Protein 7BYW (pdb70)

Organism: Paracidovorax avenae (strain ATCC 19860 / DSM 7227 / CCUG 15838 / JCM 20985 / LMG 2117 / NCPPB 1011) (NCBI:txid643561)

Radius of gyration: 17.77 Å; Cα contacts (8 Å, |Δi|>4): 385; chains: 2; bounding box: 29×39×50 Å

Nearest PDB structures (foldseek):
  7byw-assembly1_B  TM=1.009E+00  e=1.828E-21  Paracidovorax avenae ATCC 19860
  1x8d-assembly2_D  TM=8.551E-01  e=1.545E-07  Escherichia coli
  6hhn-assembly1_A-2  TM=8.721E-01  e=1.004E-06  Formosa agariphila
  2qlw-assembly1_A  TM=8.361E-01  e=5.761E-06  unclassified
  2ap6-assembly1_A  TM=7.239E-01  e=4.568E-03  Agrobacterium fabrum str. C58

Sequence (216 aa):
QRMGMVIGIKPEHIDEYKRLHAAVWPAVLARLAEAHVRNYSIFLREPENLLFFGYWEYHGTDYAADMEAIAQDPETRRWWTFCGPCQEPLASRQPGEHWAHMEEVFHVDQRMGMVIGIKPEHIDEYKRLHAAVWPAVLARLAEAHVRNYSIFLREPENLLFFGYWEYHGTDYAADMEAIAQDPETRRWWTFCGPCQEPLASRQPGEHWAHMEEVFHVD

Structure (mmCIF, N/CA/C/O backbone):
data_7BYW
#
_entry.id   7BYW
#
_cell.length_a   68.398
_cell.length_b   68.398
_cell.length_c   69.102
_cell.angle_alpha   90.000
_cell.angle_beta   90.000
_cell.angle_gamma   120.000
#
_symmetry.space_group_name_H-M   'P 31'
#
loop_
_entity.id
_entity.type
_entity.pdbx_description
1 polymer 'L-fucose mutarotase'
2 non-polymer 2-(2-{2-[2-(2-METHOXY-ETHOXY)-ETHOXY]-ETHOXY}-ETHOXY)-ETHANOL
3 non-polymer alpha-L-fucopyranose
4 water water
#
loop_
_atom_site.group_PDB
_atom_site.id
_atom_site.type_symbol
_atom_site.label_atom_id
_atom_site.label_alt_id
_atom_site.label_comp_id
_atom_site.label_asym_id
_atom_site.label_entity_id
_atom_site.label_seq_id
_atom_site.pdbx_PDB_ins_code
_atom_site.Cartn_x
_atom_site.Cartn_y
_atom_site.Cartn_z
_atom_site.occupancy
_atom_site.B_iso_or_equiv
_atom_site.auth_seq_id
_atom_site.auth_comp_id
_atom_site.auth_asym_id
_atom_site.auth_atom_id
_atom_site.pdbx_PDB_model_num
ATOM 1 N N . GLN A 1 13 ? -18.739 12.507 -17.524 1.00 51.04 2 GLN A N 1
ATOM 2 C CA . GLN A 1 13 ? -17.311 12.322 -17.796 1.00 49.18 2 GLN A CA 1
ATOM 3 C C . GLN A 1 13 ? -16.469 13.518 -17.325 1.00 46.68 2 GLN A C 1
ATOM 4 O O . GLN A 1 13 ? -16.650 14.635 -17.813 1.00 44.49 2 GLN A O 1
ATOM 10 N N . ARG A 1 14 ? -15.559 13.279 -16.380 1.00 41.67 3 ARG A N 1
ATOM 11 C CA . ARG A 1 14 ? -14.707 14.313 -15.804 1.00 42.72 3 ARG A CA 1
ATOM 12 C C . ARG A 1 14 ? -13.311 14.230 -16.405 1.00 40.30 3 ARG A C 1
ATOM 13 O O . ARG A 1 14 ? -12.843 13.148 -16.763 1.00 40.09 3 ARG A O 1
ATOM 21 N N . MET A 1 15 ? -12.646 15.383 -16.540 1.00 30.55 4 MET A N 1
ATOM 22 C CA . MET A 1 15 ? -11.279 15.402 -17.035 1.00 32.01 4 MET A CA 1
ATOM 23 C C . MET A 1 15 ? -10.437 16.377 -16.231 1.00 31.12 4 MET A C 1
ATOM 24 O O . MET A 1 15 ? -10.897 17.460 -15.868 1.00 34.16 4 MET A O 1
ATOM 29 N N . GLY A 1 16 ? -9.223 15.961 -15.937 1.00 31.42 5 GLY A N 1
ATOM 30 C CA . GLY A 1 16 ? -8.231 16.823 -15.314 1.00 28.02 5 GLY A CA 1
ATOM 31 C C . GLY A 1 16 ? -7.045 16.916 -16.252 1.00 28.07 5 GLY A C 1
ATOM 32 O O . GLY A 1 16 ? -6.688 15.944 -16.908 1.00 30.38 5 GLY A O 1
ATOM 33 N N . MET A 1 17 ? -6.467 18.108 -16.344 1.00 24.58 6 MET A N 1
ATOM 34 C CA . MET A 1 17 ? -5.357 18.328 -17.245 1.00 26.84 6 MET A CA 1
ATOM 35 C C . MET A 1 17 ? -4.421 19.333 -16.598 1.00 26.37 6 MET A C 1
ATOM 36 O O . MET A 1 17 ? -4.822 20.084 -15.701 1.00 27.20 6 MET A O 1
ATOM 41 N N . VAL A 1 18 ? -3.169 19.332 -17.048 1.00 25.66 7 VAL A N 1
ATOM 42 C CA . VAL A 1 18 ? -2.109 20.082 -16.380 1.00 27.61 7 VAL A CA 1
ATOM 43 C C . VAL A 1 18 ? -1.149 20.684 -17.403 1.00 27.67 7 VAL A C 1
ATOM 44 O O . VAL A 1 18 ? -0.801 20.058 -18.409 1.00 28.59 7 VAL A O 1
ATOM 48 N N . ILE A 1 19 ? -0.696 21.902 -17.123 1.00 23.69 8 ILE A N 1
ATOM 49 C CA . ILE A 1 19 ? 0.290 22.591 -17.944 1.00 27.51 8 ILE A CA 1
ATOM 50 C C . ILE A 1 19 ? 1.109 23.495 -17.035 1.00 26.60 8 ILE A C 1
ATOM 51 O O . ILE A 1 19 ? 0.662 23.891 -15.955 1.00 29.75 8 ILE A O 1
ATOM 56 N N . GLY A 1 20 ? 2.326 23.840 -17.476 1.00 24.56 9 GLY A N 1
ATOM 57 C CA . GLY A 1 20 ? 3.108 24.809 -16.745 1.00 29.15 9 GLY A CA 1
ATOM 58 C C . GLY A 1 20 ? 2.724 26.238 -17.085 1.00 26.22 9 GLY A C 1
ATOM 59 O O . GLY A 1 20 ? 2.074 26.511 -18.099 1.00 29.31 9 GLY A O 1
ATOM 60 N N . ILE A 1 21 ? 3.101 27.163 -16.204 1.00 27.77 10 ILE A N 1
ATOM 61 C CA . ILE A 1 21 ? 2.958 28.596 -16.472 1.00 26.52 10 ILE A CA 1
ATOM 62 C C . ILE A 1 21 ? 4.298 29.279 -16.227 1.00 31.76 10 ILE A C 1
ATOM 63 O O . ILE A 1 21 ? 5.059 28.878 -15.344 1.00 31.03 10 ILE A O 1
ATOM 68 N N . LYS A 1 22 ? 4.607 30.288 -17.036 1.00 29.92 11 LYS A N 1
ATOM 69 C CA . LYS A 1 22 ? 5.825 31.070 -16.833 1.00 30.98 11 LYS A CA 1
ATOM 70 C C . LYS A 1 22 ? 5.587 32.123 -15.759 1.00 29.14 11 LYS A C 1
ATOM 71 O O . LYS A 1 22 ? 4.644 32.917 -15.886 1.00 30.28 11 LYS A O 1
ATOM 77 N N . PRO A 1 23 ? 6.393 32.166 -14.693 1.00 30.63 12 PRO A N 1
ATOM 78 C CA . PRO A 1 23 ? 6.066 33.069 -13.578 1.00 33.79 12 PRO A CA 1
ATOM 79 C C . PRO A 1 23 ? 6.001 34.533 -13.976 1.00 33.25 12 PRO A C 1
ATOM 80 O O . PRO A 1 23 ? 5.183 35.274 -13.418 1.00 32.88 12 PRO A O 1
ATOM 84 N N . GLU A 1 24 ? 6.827 34.969 -14.935 1.00 32.28 13 GLU A N 1
ATOM 85 C CA . GLU A 1 24 ? 6.768 36.344 -15.417 1.00 37.20 13 GLU A CA 1
ATOM 86 C C . GLU A 1 24 ? 5.480 36.667 -16.179 1.00 37.00 13 GLU A C 1
ATOM 87 O O . GLU A 1 24 ? 5.208 37.846 -16.425 1.00 33.43 13 GLU A O 1
ATOM 93 N N . HIS A 1 25 ? 4.669 35.672 -16.541 1.00 35.00 14 HIS A N 1
ATOM 94 C CA . HIS A 1 25 ? 3.412 35.915 -17.236 1.00 32.24 14 HIS A CA 1
ATOM 95 C C . HIS A 1 25 ? 2.187 35.551 -16.401 1.00 30.95 14 HIS A C 1
ATOM 96 O O . HIS A 1 25 ? 1.079 35.511 -16.942 1.00 33.56 14 HIS A O 1
ATOM 103 N N . ILE A 1 26 ? 2.355 35.304 -15.099 1.00 30.05 15 ILE A N 1
ATOM 104 C CA . ILE A 1 26 ? 1.213 34.892 -14.276 1.00 28.92 15 ILE A CA 1
ATOM 105 C C . ILE A 1 26 ? 0.175 36.008 -14.186 1.00 29.77 15 ILE A C 1
ATOM 106 O O . ILE A 1 26 ? -1.031 35.756 -14.268 1.00 28.61 15 ILE A O 1
ATOM 111 N N . ASP A 1 27 ? 0.618 37.262 -14.007 1.00 30.65 16 ASP A N 1
ATOM 112 C CA . ASP A 1 27 ? -0.344 38.350 -13.866 1.00 30.94 16 ASP A CA 1
ATOM 113 C C . ASP A 1 27 ? -1.104 38.579 -15.163 1.00 28.34 16 ASP A C 1
ATOM 114 O O . ASP A 1 27 ? -2.318 38.804 -15.146 1.00 31.38 16 ASP A O 1
ATOM 119 N N . GLU A 1 28 ? -0.403 38.488 -16.296 1.00 31.72 17 GLU A N 1
ATOM 120 C CA . GLU A 1 28 ? -1.056 38.614 -17.593 1.00 32.12 17 GLU A CA 1
ATOM 121 C C . GLU A 1 28 ? -2.072 37.501 -17.804 1.00 29.90 17 GLU A C 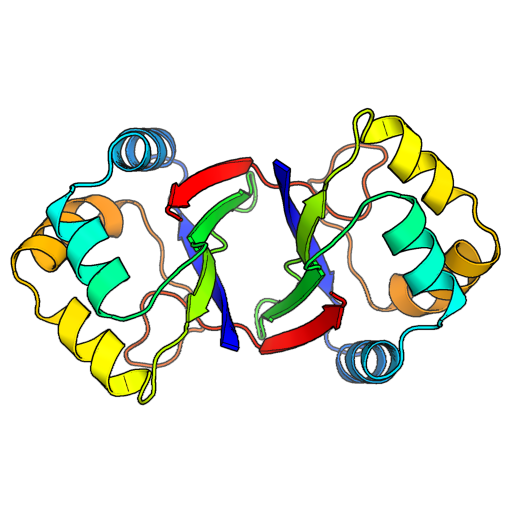1
ATOM 122 O O . GLU A 1 28 ? -3.176 37.748 -18.305 1.00 30.09 17 GLU A O 1
ATOM 128 N N . TYR A 1 29 ? -1.719 36.269 -17.420 1.00 28.65 18 TYR A N 1
ATOM 129 C CA . TYR A 1 29 ? -2.646 35.153 -17.584 1.00 27.41 18 TYR A CA 1
ATOM 130 C C . TYR A 1 29 ? -3.899 35.347 -16.733 1.00 27.03 18 TYR A C 1
ATOM 131 O O . TYR A 1 29 ? -5.022 35.118 -17.198 1.00 27.84 18 TYR A O 1
ATOM 140 N N . LYS A 1 30 ? -3.725 35.778 -15.482 1.00 29.89 19 LYS A N 1
ATOM 141 C CA . LYS A 1 30 ? -4.875 36.064 -14.633 1.00 29.16 19 LYS A CA 1
ATOM 142 C C . LYS A 1 30 ? -5.748 37.174 -15.217 1.00 30.07 19 LYS A C 1
ATOM 143 O O . LYS A 1 30 ? -6.980 37.070 -15.206 1.00 30.92 19 LYS A O 1
ATOM 149 N N . ARG A 1 31 ? -5.126 38.241 -15.734 1.00 31.42 20 ARG A N 1
ATOM 150 C CA . ARG A 1 31 ? -5.879 39.330 -16.340 1.00 34.78 20 ARG A CA 1
ATOM 151 C C . ARG A 1 31 ? -6.701 38.834 -17.521 1.00 31.74 20 ARG A C 1
ATOM 152 O O . ARG A 1 31 ? -7.895 39.135 -17.631 1.00 32.10 20 ARG A O 1
ATOM 160 N N . LEU A 1 32 ? -6.077 38.046 -18.408 1.00 32.34 21 LEU A N 1
ATOM 161 C CA . LEU A 1 32 ? -6.801 37.491 -19.544 1.00 30.92 21 LEU A CA 1
ATOM 162 C C . LEU A 1 32 ? -8.008 36.683 -19.079 1.00 35.01 21 LEU A C 1
ATOM 163 O O . LEU A 1 32 ? -9.104 36.809 -19.641 1.00 30.95 21 LEU A O 1
ATOM 168 N N . HIS A 1 33 ? -7.844 35.875 -18.031 1.00 32.03 22 HIS A N 1
ATOM 169 C CA . HIS A 1 33 ? -8.930 34.997 -17.617 1.00 30.21 22 HIS A CA 1
ATOM 170 C C . HIS A 1 33 ? -9.957 35.685 -16.735 1.00 33.90 22 HIS A C 1
ATOM 171 O O . HIS A 1 33 ? -10.962 35.055 -16.373 1.00 38.27 22 HIS A O 1
ATOM 178 N N . ALA A 1 34 ? -9.735 36.946 -16.383 1.00 35.62 23 ALA A N 1
ATOM 179 C CA . ALA A 1 34 ? -10.807 37.695 -15.745 1.00 42.04 23 ALA A CA 1
ATOM 180 C C . ALA A 1 34 ? -11.906 38.074 -16.725 1.00 43.23 23 ALA A C 1
ATOM 181 O O . ALA A 1 34 ? -12.969 38.526 -16.291 1.00 51.59 23 ALA A O 1
ATOM 183 N N . ALA A 1 35 ? -11.685 37.909 -18.034 1.00 43.49 24 ALA A N 1
ATOM 184 C CA . ALA A 1 35 ? -12.684 38.280 -19.039 1.00 42.68 24 ALA A CA 1
ATOM 185 C C . ALA A 1 35 ? -12.409 37.469 -20.306 1.00 36.41 24 ALA A C 1
ATOM 186 O O . ALA A 1 35 ? -11.979 37.983 -21.338 1.00 39.02 24 ALA A O 1
ATOM 188 N N . VAL A 1 36 ? -12.641 36.153 -20.225 1.00 36.11 25 VAL A N 1
ATOM 189 C CA . VAL A 1 36 ? -12.411 35.287 -21.376 1.00 31.17 25 VAL A CA 1
ATOM 190 C C . VAL A 1 36 ? -13.383 35.647 -22.493 1.00 32.20 25 VAL A C 1
ATOM 191 O O . VAL A 1 36 ? -14.574 35.877 -22.250 1.00 37.70 25 VAL A O 1
ATOM 195 N N . TRP A 1 37 ? -12.872 35.702 -23.723 1.00 36.87 26 TRP A N 1
ATOM 196 C CA . TRP A 1 37 ? -13.657 36.188 -24.862 1.00 38.63 26 TRP A CA 1
ATOM 197 C C . TRP A 1 37 ? -14.946 35.392 -25.017 1.00 40.76 26 TRP A C 1
ATOM 198 O O . TRP A 1 37 ? -14.909 34.153 -25.002 1.00 38.34 26 TRP A O 1
ATOM 209 N N . PRO A 1 38 ? -16.096 36.053 -25.216 1.00 41.82 27 PRO A N 1
ATOM 210 C CA . PRO A 1 38 ? -17.361 35.298 -25.353 1.00 38.57 27 PRO A CA 1
ATOM 211 C C . PRO A 1 38 ? -17.351 34.261 -26.472 1.00 35.34 27 PRO A C 1
ATOM 212 O O . PRO A 1 38 ? -17.954 33.191 -26.324 1.00 45.33 27 PRO A O 1
ATOM 216 N N . ALA A 1 39 ? -16.657 34.525 -27.581 1.00 41.00 28 ALA A N 1
ATOM 217 C CA . ALA A 1 39 ? -16.595 33.532 -28.652 1.00 45.29 28 ALA A CA 1
ATOM 218 C C . ALA A 1 39 ? -15.900 32.264 -28.177 1.00 48.63 28 ALA A C 1
ATOM 219 O O . ALA A 1 39 ? -16.292 31.151 -28.557 1.00 46.95 28 ALA A O 1
ATOM 221 N N . VAL A 1 40 ? -14.858 32.420 -27.354 1.00 44.90 29 VAL A N 1
ATOM 222 C CA . VAL A 1 40 ? -14.134 31.269 -26.825 1.00 43.40 29 VAL A CA 1
ATOM 223 C C . VAL A 1 40 ? -15.042 30.442 -25.916 1.00 41.80 29 VAL A C 1
ATOM 224 O O . VAL A 1 40 ? -15.096 29.208 -26.016 1.00 45.36 29 VAL A O 1
ATOM 228 N N . LEU A 1 41 ? -15.775 31.111 -25.018 1.00 40.57 30 LEU A N 1
ATOM 229 C CA . LEU A 1 41 ? -16.644 30.399 -24.088 1.00 37.60 30 LEU A CA 1
ATOM 230 C C . LEU A 1 41 ? -17.794 29.716 -24.812 1.00 49.78 30 LEU A C 1
ATOM 231 O O . LEU A 1 41 ? -18.183 28.602 -24.449 1.00 44.83 30 LEU A O 1
ATOM 236 N N . ALA A 1 42 ? -18.364 30.374 -25.827 1.00 50.52 31 ALA A N 1
ATOM 237 C CA . ALA A 1 42 ? -19.477 29.773 -26.556 1.00 51.92 31 ALA A CA 1
ATOM 238 C C . ALA A 1 42 ? -19.026 28.533 -27.316 1.00 46.91 31 ALA A C 1
ATOM 239 O O . ALA A 1 42 ? -19.729 27.516 -27.341 1.00 47.59 31 ALA A O 1
ATOM 241 N N . ARG A 1 43 ? -17.851 28.603 -27.943 1.00 49.10 32 ARG A N 1
ATOM 242 C CA . ARG A 1 43 ? -17.292 27.441 -28.620 1.00 48.08 32 ARG A CA 1
ATOM 243 C C . ARG A 1 43 ? -17.017 26.298 -27.642 1.00 51.36 32 ARG A C 1
ATOM 244 O O . ARG A 1 43 ? -17.160 25.124 -28.007 1.00 50.87 32 ARG A O 1
ATOM 252 N N . LEU A 1 44 ? -16.641 26.614 -26.396 1.00 44.83 33 LEU A N 1
ATOM 253 C CA . LEU A 1 44 ? -16.470 25.565 -25.393 1.00 49.20 33 LEU A CA 1
ATOM 254 C C . LEU A 1 44 ? -17.814 24.963 -24.997 1.00 51.37 33 LEU A C 1
ATOM 255 O O . LEU A 1 44 ? -17.933 23.740 -24.863 1.00 48.37 33 LEU A O 1
ATOM 260 N N . ALA A 1 45 ? -18.844 25.795 -24.819 1.00 48.65 34 ALA A N 1
ATOM 261 C CA . ALA A 1 45 ? -20.153 25.253 -24.462 1.00 51.56 34 ALA A CA 1
ATOM 262 C C . ALA A 1 45 ? -20.720 24.406 -25.595 1.00 54.89 34 ALA A C 1
ATOM 263 O O . ALA A 1 45 ? -21.378 23.385 -25.355 1.00 54.29 34 ALA A O 1
ATOM 265 N N . GLU A 1 46 ? -20.450 24.802 -26.839 1.00 56.04 35 GLU A N 1
ATOM 266 C CA . GLU A 1 46 ? -20.959 24.064 -27.987 1.00 57.17 35 GLU A CA 1
ATOM 267 C C . GLU A 1 46 ? -20.284 22.705 -28.122 1.00 62.02 35 GLU A C 1
ATOM 268 O O . GLU A 1 46 ? -20.862 21.784 -28.712 1.00 57.53 35 GLU A O 1
ATOM 274 N N . ALA A 1 47 ? -19.069 22.560 -27.588 1.00 57.17 36 ALA A N 1
ATOM 275 C CA . ALA A 1 47 ? -18.376 21.280 -27.551 1.00 55.24 36 ALA A CA 1
ATOM 276 C C . ALA A 1 47 ? -18.703 20.476 -26.293 1.00 50.11 36 ALA A C 1
ATOM 277 O O . ALA A 1 47 ? -17.996 19.507 -25.988 1.00 53.95 36 ALA A O 1
ATOM 279 N N . HIS A 1 48 ? -19.742 20.874 -25.552 1.00 52.14 37 HIS A N 1
ATOM 280 C CA . HIS A 1 48 ? -20.299 20.126 -24.425 1.00 53.59 37 HIS A CA 1
ATOM 281 C C . HIS A 1 48 ? -19.393 20.127 -23.200 1.00 54.00 37 HIS A C 1
ATOM 282 O O . HIS A 1 48 ? -19.479 19.219 -22.368 1.00 53.11 37 HIS A O 1
ATOM 289 N N . VAL A 1 49 ? -18.538 21.140 -23.070 1.00 49.04 38 VAL A N 1
ATOM 290 C CA . VAL A 1 49 ? -17.699 21.330 -21.891 1.00 43.47 38 VAL A CA 1
ATOM 291 C C . VAL A 1 49 ? -18.474 22.176 -20.890 1.00 45.05 38 VAL A C 1
ATOM 292 O O . VAL A 1 49 ? -18.985 23.248 -21.238 1.00 49.13 38 VAL A O 1
ATOM 296 N N . ARG A 1 50 ? -18.593 21.688 -19.655 1.00 38.18 39 ARG A N 1
ATOM 297 C CA . ARG A 1 50 ? -19.297 22.399 -18.595 1.00 40.29 39 ARG A CA 1
ATOM 298 C C . ARG A 1 50 ? -18.491 22.341 -17.303 1.00 45.60 39 ARG A C 1
ATOM 299 O O . ARG A 1 50 ? -17.583 21.522 -17.154 1.00 37.15 39 ARG A O 1
ATOM 307 N N . ASN A 1 51 ? -18.836 23.228 -16.365 1.00 37.88 40 ASN A N 1
ATOM 308 C CA . ASN A 1 51 ? -18.232 23.259 -15.029 1.00 42.68 40 ASN A CA 1
ATOM 309 C C . ASN A 1 51 ? -16.705 23.220 -15.108 1.00 41.41 40 ASN A C 1
ATOM 310 O O . ASN A 1 51 ? -16.053 22.359 -14.517 1.00 38.20 40 ASN A O 1
ATOM 315 N N . TYR A 1 52 ? -16.138 24.171 -15.852 1.00 38.61 41 TYR A N 1
ATOM 316 C CA . TYR A 1 52 ? -14.720 24.188 -16.206 1.00 29.84 41 TYR A CA 1
ATOM 317 C C . TYR A 1 52 ? -13.997 25.211 -15.336 1.00 38.30 41 TYR A C 1
ATOM 318 O O . TYR A 1 52 ? -14.309 26.405 -15.399 1.00 34.33 41 TYR A O 1
ATOM 327 N N . SER A 1 53 ? -13.043 24.751 -14.520 1.00 31.45 42 SER A N 1
ATOM 328 C CA . SER A 1 53 ? -12.220 25.640 -13.708 1.00 27.34 42 SER A CA 1
ATOM 329 C C . SER A 1 53 ? -10.750 25.449 -14.026 1.00 28.81 42 SER A C 1
ATOM 330 O O . SER A 1 53 ? -10.318 24.365 -14.423 1.00 26.50 42 SER A O 1
ATOM 333 N N . ILE A 1 54 ? -9.975 26.514 -13.837 1.00 23.31 43 ILE A N 1
ATOM 334 C CA . ILE A 1 54 ? -8.519 26.429 -13.893 1.00 26.39 43 ILE A CA 1
ATOM 335 C C . ILE A 1 54 ? -7.951 26.970 -12.583 1.00 27.61 43 ILE A C 1
ATOM 336 O O . ILE A 1 54 ? -8.347 28.050 -12.116 1.00 27.59 43 ILE A O 1
ATOM 341 N N . PHE A 1 55 ? -7.031 26.210 -11.992 1.00 22.91 44 PHE A N 1
ATOM 342 C CA . PHE A 1 55 ? -6.364 26.523 -10.743 1.00 24.77 44 PHE A CA 1
ATOM 343 C C . PHE A 1 55 ? -4.874 26.722 -10.970 1.00 28.54 44 PHE A C 1
ATOM 344 O O . PHE A 1 55 ? -4.249 26.044 -11.793 1.00 25.88 44 PHE A O 1
ATOM 352 N N . LEU A 1 56 ? -4.297 27.641 -10.200 1.00 24.19 45 LEU A N 1
ATOM 353 C CA . LEU A 1 56 ? -2.876 27.966 -10.274 1.00 24.22 45 LEU A CA 1
ATOM 354 C C . LEU A 1 56 ? -2.160 27.591 -8.986 1.00 24.11 45 LEU A C 1
ATOM 355 O O . LEU A 1 56 ? -2.632 27.934 -7.896 1.00 28.39 45 LEU A O 1
ATOM 360 N N . ARG A 1 57 ? -1.017 26.928 -9.104 1.00 24.47 46 ARG A N 1
ATOM 361 C CA . ARG A 1 57 ? -0.161 26.665 -7.951 1.00 27.17 46 ARG A CA 1
ATOM 362 C C . ARG A 1 57 ? 1.148 27.429 -8.103 1.00 26.28 46 ARG A C 1
ATOM 363 O O . ARG A 1 57 ? 1.946 27.137 -8.995 1.00 28.44 46 ARG A O 1
ATOM 371 N N . GLU A 1 58 ? 1.371 28.383 -7.207 1.00 30.77 47 GLU A N 1
ATOM 372 C CA . GLU A 1 58 ? 2.694 28.928 -6.952 1.00 30.95 47 GLU A CA 1
ATOM 373 C C . GLU A 1 58 ? 3.234 28.347 -5.647 1.00 27.94 47 GLU A C 1
ATOM 374 O O . GLU A 1 58 ? 2.475 28.199 -4.678 1.00 33.18 47 GLU A O 1
ATOM 380 N N . PRO A 1 59 ? 4.530 28.044 -5.555 1.00 31.33 48 PRO A N 1
ATOM 381 C CA . PRO A 1 59 ? 5.556 28.395 -6.537 1.00 32.90 48 PRO A CA 1
ATOM 382 C C . PRO A 1 59 ? 5.882 27.342 -7.585 1.00 30.20 48 PRO A C 1
ATOM 383 O O . PRO A 1 59 ? 6.800 27.561 -8.375 1.00 35.40 48 PRO A O 1
ATOM 387 N N . GLU A 1 60 ? 5.162 26.212 -7.619 1.00 30.83 49 GLU A N 1
ATOM 388 C CA . GLU A 1 60 ? 5.514 25.191 -8.595 1.00 31.57 49 GLU A CA 1
ATOM 389 C C . GLU A 1 60 ? 5.173 25.602 -10.018 1.00 27.78 49 GLU A C 1
ATOM 390 O O . GLU A 1 60 ? 5.652 24.948 -10.952 1.00 30.90 49 GLU A O 1
ATOM 396 N N . ASN A 1 61 ? 4.367 26.647 -10.187 1.00 29.41 50 ASN A N 1
ATOM 397 C CA . ASN A 1 61 ? 4.018 27.214 -11.497 1.00 26.47 50 ASN A CA 1
ATOM 398 C C . ASN A 1 61 ? 3.347 26.171 -12.394 1.00 30.76 50 ASN A C 1
ATOM 399 O O . ASN A 1 61 ? 3.779 25.866 -13.515 1.00 28.64 50 ASN A O 1
ATOM 404 N N . LEU A 1 62 ? 2.254 25.636 -11.862 1.00 26.88 51 LEU A N 1
ATOM 405 C CA . LEU A 1 62 ? 1.427 24.649 -12.533 1.00 26.07 51 LEU A CA 1
ATOM 406 C C . LEU A 1 62 ? -0.003 25.155 -12.597 1.00 26.55 51 LEU A C 1
ATOM 407 O O . LEU A 1 62 ? -0.495 25.794 -11.658 1.00 27.70 51 LEU A O 1
ATOM 412 N N . LEU A 1 63 ? -0.651 24.888 -13.729 1.00 24.98 52 LEU A N 1
ATOM 413 C CA . LEU A 1 63 ? -2.073 25.138 -13.929 1.00 24.34 52 LEU A CA 1
ATOM 414 C C . LEU A 1 63 ? -2.788 23.799 -14.002 1.00 23.19 52 LEU A C 1
ATOM 415 O O . LEU A 1 63 ? -2.353 22.903 -14.728 1.00 25.62 52 LEU A O 1
ATOM 420 N N . PHE A 1 64 ? -3.882 23.675 -13.262 1.00 24.35 53 PHE A N 1
ATOM 421 C CA A PHE A 1 64 ? -4.721 22.476 -13.227 0.52 24.27 53 PHE A CA 1
ATOM 422 C CA B PHE A 1 64 ? -4.703 22.480 -13.276 0.48 24.42 53 PHE A CA 1
ATOM 423 C C . PHE A 1 64 ? -6.084 22.853 -13.784 1.00 25.98 53 PHE A C 1
ATOM 424 O O . PHE A 1 64 ? -6.743 23.749 -13.237 1.00 26.06 53 PHE A O 1
ATOM 439 N N . GLY A 1 65 ? -6.492 22.194 -14.867 1.00 24.37 54 GLY A N 1
ATOM 440 C CA . GLY A 1 65 ? -7.815 22.371 -15.443 1.00 23.51 54 GLY A CA 1
ATOM 441 C C . GLY A 1 65 ? -8.706 21.196 -15.085 1.00 29.56 54 GLY A C 1
ATOM 442 O O . GLY A 1 65 ? -8.265 20.040 -15.089 1.00 27.83 54 GLY A O 1
ATOM 443 N N . TYR A 1 66 ? -9.948 21.510 -14.737 1.00 28.59 55 TYR A N 1
ATOM 444 C CA . TYR A 1 66 ? -10.968 20.508 -14.474 1.00 27.75 55 TYR A CA 1
ATOM 445 C C . TYR A 1 66 ? -12.220 20.868 -15.264 1.00 33.69 55 TYR A C 1
ATOM 446 O O . TYR A 1 66 ? -12.667 22.019 -15.219 1.00 29.74 55 TYR A O 1
ATOM 455 N N . TRP A 1 67 ? -12.800 19.892 -15.967 1.00 30.45 56 TRP A N 1
ATOM 456 C CA . TRP A 1 67 ? -14.101 20.123 -16.595 1.00 29.67 56 TRP A CA 1
ATOM 457 C C . TRP A 1 67 ? -14.889 18.822 -16.703 1.00 34.28 56 TRP A C 1
ATOM 458 O O . TRP A 1 67 ? -14.351 17.717 -16.582 1.00 37.15 56 TRP A O 1
ATOM 469 N N . GLU A 1 68 ? -16.185 18.982 -16.924 1.00 35.58 57 GLU A N 1
ATOM 470 C CA . GLU A 1 68 ? -17.097 17.863 -17.114 1.00 41.28 57 GLU A CA 1
ATOM 471 C C . GLU A 1 68 ? -17.610 17.901 -18.545 1.00 43.83 57 GLU A C 1
ATOM 472 O O . GLU A 1 68 ? -18.233 18.887 -18.961 1.00 44.32 57 GLU A O 1
ATOM 478 N N . TYR A 1 69 ? -17.321 16.843 -19.300 1.00 45.59 58 TYR A N 1
ATOM 479 C CA . TYR A 1 69 ? -17.617 16.774 -20.727 1.00 46.07 58 TYR A CA 1
ATOM 480 C C . TYR A 1 69 ? -18.881 15.940 -20.932 1.00 54.92 58 TYR A C 1
ATOM 481 O O . TYR A 1 69 ? -18.895 14.739 -20.638 1.00 51.09 58 TYR A O 1
ATOM 490 N N . HIS A 1 70 ? -19.945 16.584 -21.426 1.00 55.19 59 HIS A N 1
ATOM 491 C CA . HIS A 1 70 ? -21.239 15.946 -21.656 1.00 54.75 59 HIS A CA 1
ATOM 492 C C . HIS A 1 70 ? -21.442 15.526 -23.107 1.00 54.26 59 HIS A C 1
ATOM 493 O O . HIS A 1 70 ? -22.583 15.308 -23.525 1.00 60.67 59 HIS A O 1
ATOM 500 N N . GLY A 1 71 ? -20.365 15.398 -23.882 1.00 53.31 60 GLY A N 1
ATOM 501 C CA . GLY A 1 71 ? -20.471 14.998 -25.267 1.00 56.64 60 GLY A CA 1
ATOM 502 C C . GLY A 1 71 ? -20.259 13.508 -25.461 1.00 60.75 60 GLY A C 1
ATOM 503 O O . GLY A 1 71 ? -20.034 12.747 -24.521 1.00 61.91 60 GLY A O 1
ATOM 504 N N . THR A 1 72 ? -20.329 13.092 -26.726 1.00 65.12 61 THR A N 1
ATOM 505 C CA . THR A 1 72 ? -20.242 11.683 -27.088 1.00 67.23 61 THR A CA 1
ATOM 506 C C . THR A 1 72 ? -19.056 11.359 -27.983 1.00 62.26 61 THR A C 1
ATOM 507 O O . THR A 1 72 ? -18.878 10.192 -28.348 1.00 65.43 61 THR A O 1
ATOM 511 N N . ASP A 1 73 ? -18.248 12.351 -28.362 1.00 57.16 62 ASP A N 1
ATOM 512 C CA . ASP A 1 73 ? -17.036 12.064 -29.127 1.00 59.48 62 ASP A CA 1
ATOM 513 C C . ASP A 1 73 ? -16.022 13.158 -28.770 1.00 66.01 62 ASP A C 1
ATOM 514 O O . ASP A 1 73 ? -15.883 14.178 -29.456 1.00 65.83 62 ASP A O 1
ATOM 519 N N . TYR A 1 74 ? -15.302 12.923 -27.668 1.00 61.45 63 TYR A N 1
ATOM 520 C CA . TYR A 1 74 ? -14.388 13.923 -27.125 1.00 55.17 63 TYR A CA 1
ATOM 521 C C . TYR A 1 74 ? -13.346 14.342 -28.155 1.00 56.76 63 TYR A C 1
ATOM 522 O O . TYR A 1 74 ? -13.110 15.536 -28.360 1.00 55.82 63 TYR A O 1
ATOM 531 N N . ALA A 1 75 ? -12.731 13.372 -28.835 1.00 55.15 64 ALA A N 1
ATOM 532 C CA . ALA A 1 75 ? -11.638 13.695 -29.749 1.00 54.90 64 ALA A CA 1
ATOM 533 C C . ALA A 1 75 ? -12.098 14.563 -30.912 1.00 63.15 64 ALA A C 1
ATOM 534 O O . ALA A 1 75 ? -11.295 15.314 -31.481 1.00 60.15 64 ALA A O 1
ATOM 536 N N . ALA A 1 76 ? -13.375 14.468 -31.290 1.00 62.63 65 ALA A N 1
ATOM 537 C CA . ALA A 1 76 ? -13.883 15.289 -32.382 1.00 64.62 65 ALA A CA 1
ATOM 538 C C . ALA A 1 76 ? -14.169 16.707 -31.912 1.00 59.35 65 ALA A C 1
ATOM 539 O O . ALA A 1 76 ? -13.723 17.677 -32.534 1.00 59.78 65 ALA A O 1
ATOM 541 N N . ASP A 1 77 ? -14.916 16.835 -30.812 1.00 58.76 66 ASP A N 1
ATOM 542 C CA . ASP A 1 77 ? -15.241 18.145 -30.258 1.00 58.72 66 ASP A CA 1
ATOM 543 C C . ASP A 1 77 ? -13.990 18.958 -29.941 1.00 60.19 66 ASP A C 1
ATOM 544 O O . ASP A 1 77 ? -14.007 20.190 -30.049 1.00 54.32 66 ASP A O 1
ATOM 549 N N . MET A 1 78 ? -12.897 18.293 -29.563 1.00 52.68 67 MET A N 1
ATOM 550 C CA . MET A 1 78 ? -11.652 19.007 -29.302 1.00 50.45 67 MET A CA 1
ATOM 551 C C . MET A 1 78 ? -11.018 19.509 -30.593 1.00 57.34 67 MET A C 1
ATOM 552 O O . MET A 1 78 ? -10.462 20.612 -30.627 1.00 52.12 67 MET A O 1
ATOM 557 N N . GLU A 1 79 ? -11.093 18.727 -31.671 1.00 57.72 68 GLU A N 1
ATOM 558 C CA . GLU A 1 79 ? -10.588 19.239 -32.938 1.00 63.20 68 GLU A CA 1
ATOM 559 C C . GLU A 1 79 ? -11.479 20.339 -33.503 1.00 58.71 68 GLU A C 1
ATOM 560 O O . GLU A 1 79 ? -10.986 21.208 -34.231 1.00 59.94 68 GLU A O 1
ATOM 566 N N . ALA A 1 80 ? -12.769 20.337 -33.166 1.00 51.36 69 ALA A N 1
ATOM 567 C CA . ALA A 1 80 ? -13.634 21.457 -33.521 1.00 54.61 69 ALA A CA 1
ATOM 568 C C . ALA A 1 80 ? -13.093 22.765 -32.945 1.00 62.06 69 ALA A C 1
ATOM 569 O O . ALA A 1 80 ? -12.883 23.749 -33.668 1.00 55.82 69 ALA A O 1
ATOM 571 N N . ILE A 1 81 ? -12.846 22.779 -31.634 1.00 58.01 70 ILE A N 1
ATOM 572 C CA . ILE A 1 81 ? -12.282 23.952 -30.974 1.00 52.17 70 ILE A CA 1
ATOM 573 C C . ILE A 1 81 ? -10.942 24.327 -31.596 1.00 55.23 70 ILE A C 1
ATOM 574 O O . ILE A 1 81 ? -10.656 25.509 -31.834 1.00 49.54 70 ILE A O 1
ATOM 579 N N . ALA A 1 82 ? -10.108 23.325 -31.882 1.00 49.91 71 ALA A N 1
ATOM 580 C CA . ALA A 1 82 ? -8.745 23.566 -32.340 1.00 47.58 71 ALA A CA 1
ATOM 581 C C . ALA A 1 82 ? -8.679 24.350 -33.642 1.00 52.94 71 ALA A C 1
ATOM 582 O O . ALA A 1 82 ? -7.625 24.915 -33.957 1.00 50.19 71 ALA A O 1
ATOM 584 N N . GLN A 1 83 ? -9.761 24.390 -34.412 1.00 50.70 72 GLN A N 1
ATOM 585 C CA . GLN A 1 83 ? -9.753 25.100 -35.682 1.00 63.53 72 GLN A CA 1
ATOM 586 C C . GLN A 1 83 ? -10.645 26.328 -35.699 1.00 56.16 72 GLN A C 1
ATOM 587 O O . GLN A 1 83 ? -10.673 27.030 -36.715 1.00 62.84 72 GLN A O 1
ATOM 593 N N . ASP A 1 84 ? -11.381 26.593 -34.629 1.00 54.81 73 ASP A N 1
ATOM 594 C CA . ASP A 1 84 ? -12.123 27.839 -34.516 1.00 49.25 73 ASP A CA 1
ATOM 595 C C . ASP A 1 84 ? -11.142 29.006 -34.610 1.00 51.44 73 ASP A C 1
ATOM 596 O O . ASP A 1 84 ? -10.237 29.112 -33.768 1.00 47.94 73 ASP A O 1
ATOM 601 N N . PRO A 1 85 ? -11.247 29.872 -35.622 1.00 49.72 74 PRO A N 1
ATOM 602 C CA . PRO A 1 85 ? -10.223 30.921 -35.768 1.00 48.91 74 PRO A CA 1
ATO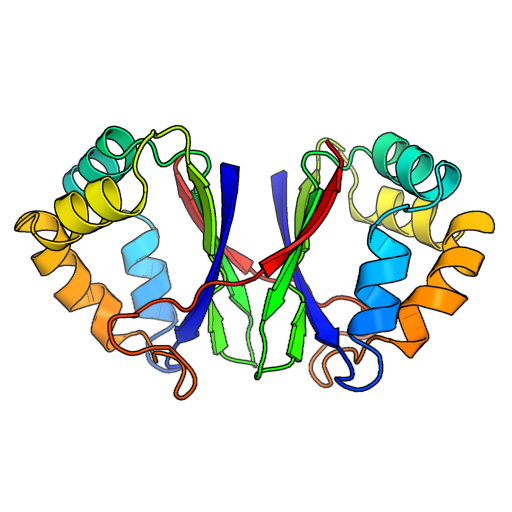M 603 C C . PRO A 1 85 ? -10.202 31.911 -34.613 1.00 38.70 74 PRO A C 1
ATOM 604 O O . PRO A 1 85 ? -9.137 32.461 -34.312 1.00 40.62 74 PRO A O 1
ATOM 608 N N . GLU A 1 86 ? -11.331 32.132 -33.936 1.00 36.61 75 GLU A N 1
ATOM 609 C CA . GLU A 1 86 ? -11.321 33.053 -32.806 1.00 41.50 75 GLU A CA 1
ATOM 610 C C . GLU A 1 86 ? -10.627 32.434 -31.603 1.00 41.94 75 GLU A C 1
ATOM 611 O O . GLU A 1 86 ? -9.943 33.132 -30.844 1.00 36.42 75 GLU A O 1
ATOM 617 N N . THR A 1 87 ? -10.793 31.122 -31.416 1.00 40.05 76 THR A N 1
ATOM 618 C CA . THR A 1 87 ? -10.081 30.429 -30.346 1.00 36.09 76 THR A CA 1
ATOM 619 C C . THR A 1 87 ? -8.587 30.378 -30.630 1.00 39.60 76 THR A C 1
ATOM 620 O O . THR A 1 87 ? -7.768 30.500 -29.713 1.00 37.94 76 THR A O 1
ATOM 624 N N . ARG A 1 88 ? -8.205 30.249 -31.899 1.00 35.87 77 ARG A N 1
ATOM 625 C CA . ARG A 1 88 ? -6.788 30.241 -32.223 1.00 35.95 77 ARG A CA 1
ATOM 626 C C . ARG A 1 88 ? -6.153 31.603 -31.966 1.00 36.63 77 ARG A C 1
ATOM 627 O O . ARG A 1 88 ? -4.998 31.681 -31.529 1.00 35.28 77 ARG A O 1
ATOM 635 N N . ARG A 1 89 ? -6.897 32.689 -32.217 1.00 38.28 78 ARG A N 1
ATOM 636 C CA . ARG A 1 89 ? -6.391 34.014 -31.874 1.00 35.36 78 ARG A CA 1
ATOM 637 C C . ARG A 1 89 ? -6.244 34.157 -30.359 1.00 29.75 78 ARG A C 1
ATOM 638 O O . ARG A 1 89 ? -5.232 34.679 -29.878 1.00 35.32 78 ARG A O 1
ATOM 646 N N . TRP A 1 90 ? -7.236 33.684 -29.602 1.00 31.79 79 TRP A N 1
ATOM 647 C CA . TRP A 1 90 ? -7.162 33.695 -28.139 1.00 33.62 79 TRP A CA 1
ATOM 648 C C . TRP A 1 90 ? -5.931 32.942 -27.641 1.00 35.65 79 TRP A C 1
ATOM 649 O O . TRP A 1 90 ? -5.233 33.404 -26.726 1.00 31.19 79 TRP A O 1
ATOM 660 N N . TRP A 1 91 ? -5.619 31.806 -28.271 1.00 35.13 80 TRP A N 1
ATOM 661 C CA . TRP A 1 91 ? -4.456 31.022 -27.883 1.00 33.91 80 TRP A CA 1
ATOM 662 C C . TRP A 1 91 ? -3.146 31.725 -28.215 1.00 39.36 80 TRP A C 1
ATOM 663 O O . TRP A 1 91 ? -2.115 31.375 -27.632 1.00 38.10 80 TRP A O 1
ATOM 674 N N . THR A 1 92 ? -3.154 32.726 -29.113 1.00 31.33 81 THR A N 1
ATOM 675 C CA . THR A 1 92 ? -1.942 33.509 -29.323 1.00 33.85 81 THR A CA 1
ATOM 676 C C . THR A 1 92 ? -1.629 34.408 -28.135 1.00 33.35 81 THR A C 1
ATOM 677 O O . THR A 1 92 ? -0.494 34.873 -28.011 1.00 39.78 81 THR A O 1
ATOM 681 N N . PHE A 1 93 ? -2.615 34.675 -27.278 1.00 40.79 82 PHE A N 1
ATOM 682 C CA . PHE A 1 93 ? -2.432 35.408 -26.029 1.00 36.62 82 PHE A CA 1
ATOM 683 C C . PHE A 1 93 ? -2.088 34.490 -24.851 1.00 36.81 82 PHE A C 1
ATOM 684 O O . PHE A 1 93 ? -1.143 34.773 -24.109 1.00 37.21 82 PHE A O 1
ATOM 692 N N . CYS A 1 94 ? -2.841 33.398 -24.674 1.00 36.30 83 CYS A N 1
ATOM 693 C CA . CYS A 1 94 ? -2.614 32.475 -23.555 1.00 35.98 83 CYS A CA 1
ATOM 694 C C . CYS A 1 94 ? -1.331 31.667 -23.729 1.00 43.94 83 CYS A C 1
ATOM 695 O O . CYS A 1 94 ? -0.571 31.474 -22.770 1.00 34.71 83 CYS A O 1
ATOM 698 N N . GLY A 1 95 ? -1.110 31.132 -24.928 1.00 42.43 84 GLY A N 1
ATOM 699 C CA . GLY A 1 95 ? 0.015 30.263 -25.197 1.00 40.82 84 GLY A CA 1
ATOM 700 C C . GLY A 1 95 ? 1.369 30.759 -24.720 1.00 44.47 84 GLY A C 1
ATOM 701 O O . GLY A 1 95 ? 2.121 30.026 -24.066 1.00 38.25 84 GLY A O 1
ATOM 702 N N . PRO A 1 96 ? 1.728 31.999 -25.062 1.00 41.72 85 PRO A N 1
ATOM 703 C CA . PRO A 1 96 ? 3.007 32.542 -24.578 1.00 40.43 85 PRO A CA 1
ATOM 704 C C . PRO A 1 96 ? 3.136 32.557 -23.060 1.00 39.98 85 PRO A C 1
ATOM 705 O O . PRO A 1 96 ? 4.263 32.558 -22.548 1.00 37.73 85 PRO A O 1
ATOM 709 N N . CYS A 1 97 ? 2.024 32.567 -22.324 1.00 36.47 86 CYS A N 1
ATOM 710 C CA . CYS A 1 97 ? 2.065 32.519 -20.867 1.00 34.02 86 CYS A CA 1
ATOM 711 C C . CYS A 1 97 ? 2.382 31.129 -20.334 1.00 37.48 86 CYS A C 1
ATOM 712 O O . CYS A 1 97 ? 2.889 31.012 -19.207 1.00 35.10 86 CYS A O 1
ATOM 715 N N . GLN A 1 98 ? 2.121 30.096 -21.133 1.00 33.88 87 GLN A N 1
ATOM 716 C CA . GLN A 1 98 ? 2.134 28.710 -20.692 1.00 33.14 87 GLN A CA 1
ATOM 717 C C . GLN A 1 98 ? 3.450 28.019 -21.037 1.00 37.69 87 GLN A C 1
ATOM 718 O O . GLN A 1 98 ? 4.230 28.466 -21.884 1.00 37.19 87 GLN A O 1
ATOM 724 N N . GLU A 1 99 ? 3.696 26.917 -20.335 1.00 31.91 88 GLU A N 1
ATOM 725 C CA . GLU A 1 99 ? 4.901 26.110 -20.527 1.00 34.05 88 GLU A CA 1
ATOM 726 C C . GLU A 1 99 ? 4.456 24.655 -20.601 1.00 34.83 88 GLU A C 1
ATOM 727 O O . GLU A 1 99 ? 4.341 23.981 -19.570 1.00 32.65 88 GLU A O 1
ATOM 733 N N . PRO A 1 100 ? 4.161 24.148 -21.803 1.00 31.62 89 PRO A N 1
ATOM 734 C CA . PRO A 1 100 ? 3.680 22.763 -21.929 1.00 33.35 89 PRO A CA 1
ATOM 735 C C . PRO A 1 100 ? 4.684 21.775 -21.351 1.00 31.55 89 PRO A C 1
ATOM 736 O O . PRO A 1 100 ? 5.899 21.965 -21.449 1.00 34.12 89 PRO A O 1
ATOM 740 N N . LEU A 1 101 ? 4.155 20.744 -20.699 1.00 31.63 90 LEU A N 1
ATOM 741 C CA . LEU A 1 101 ? 5.011 19.786 -20.016 1.00 29.32 90 LEU A CA 1
ATOM 742 C C . LEU A 1 101 ? 5.930 19.113 -21.022 1.00 32.13 90 LEU A C 1
ATOM 743 O O . LEU A 1 101 ? 5.475 18.636 -22.061 1.00 34.09 90 LEU A O 1
ATOM 748 N N . ALA A 1 102 ? 7.221 19.084 -20.696 1.00 37.30 91 ALA A N 1
ATOM 749 C CA . ALA A 1 102 ? 8.188 18.352 -21.501 1.00 43.47 91 ALA A CA 1
ATOM 750 C C . ALA A 1 102 ? 7.797 16.895 -21.688 1.00 40.60 91 ALA A C 1
ATOM 751 O O . ALA A 1 102 ? 8.206 16.278 -22.677 1.00 41.59 91 ALA A O 1
ATOM 753 N N . SER A 1 103 ? 7.007 16.336 -20.775 1.00 38.16 92 SER A N 1
ATOM 754 C CA . SER A 1 103 ? 6.632 14.928 -20.796 1.00 38.54 92 SER A CA 1
ATOM 755 C C . SER A 1 103 ? 5.353 14.624 -21.575 1.00 37.42 92 SER A C 1
ATOM 756 O O . SER A 1 103 ? 4.919 13.471 -21.574 1.00 35.14 92 SER A O 1
ATOM 759 N N . ARG A 1 104 ? 4.733 15.607 -22.234 1.00 34.43 93 ARG A N 1
ATOM 760 C CA . ARG A 1 104 ? 3.430 15.374 -22.840 1.00 32.73 93 ARG A CA 1
ATOM 761 C C . ARG A 1 104 ? 3.543 14.575 -24.140 1.00 34.44 93 ARG A C 1
ATOM 762 O O . ARG A 1 104 ? 4.602 14.486 -24.757 1.00 39.95 93 ARG A O 1
ATOM 770 N N . GLN A 1 105 ? 2.415 14.010 -24.555 1.00 36.50 94 GLN A N 1
ATOM 771 C CA . GLN A 1 105 ? 2.366 13.234 -25.785 1.00 43.10 94 GLN A CA 1
ATOM 772 C C . GLN A 1 105 ? 2.425 14.166 -26.993 1.00 49.07 94 GLN A C 1
ATOM 773 O O . GLN A 1 105 ? 2.043 15.336 -26.905 1.00 39.02 94 GLN A O 1
ATOM 779 N N . PRO A 1 106 ? 2.912 13.677 -28.131 1.00 47.70 95 PRO A N 1
ATOM 780 C CA . PRO A 1 106 ? 2.798 14.457 -29.370 1.00 47.07 95 PRO A CA 1
ATOM 781 C C . PRO A 1 106 ? 1.348 14.815 -29.659 1.00 39.84 95 PRO A C 1
ATOM 782 O O . PRO A 1 106 ? 0.454 13.966 -29.612 1.00 43.93 95 PRO A O 1
ATOM 786 N N . GLY A 1 107 ? 1.112 16.094 -29.939 1.00 43.11 96 GLY A N 1
ATOM 787 C CA . GLY A 1 107 ? -0.225 16.587 -30.160 1.00 46.51 96 GLY A CA 1
ATOM 788 C C . GLY A 1 107 ? -0.887 17.209 -28.949 1.00 48.02 96 GLY A C 1
ATOM 789 O O . GLY A 1 107 ? -1.964 17.809 -29.083 1.00 46.21 96 GLY A O 1
ATOM 790 N N . GLU A 1 108 ? -0.291 17.080 -27.773 1.00 43.34 97 GLU A N 1
ATOM 791 C CA . GLU A 1 108 ? -0.862 17.656 -26.569 1.00 37.66 97 GLU A CA 1
ATOM 792 C C . GLU A 1 108 ? -0.322 19.058 -26.349 1.00 38.05 97 GLU A C 1
ATOM 793 O O . GLU A 1 108 ? 0.857 19.339 -26.604 1.00 34.36 97 GLU A O 1
ATOM 799 N N . HIS A 1 109 ? -1.198 19.945 -25.874 1.00 36.15 98 HIS A N 1
ATOM 800 C CA . HIS A 1 109 ? -0.741 21.194 -25.280 1.00 39.78 98 HIS A CA 1
ATOM 801 C C . HIS A 1 109 ? -0.882 21.028 -23.768 1.00 28.75 98 HIS A C 1
ATOM 802 O O . HIS A 1 109 ? 0.120 20.911 -23.053 1.00 32.16 98 HIS A O 1
ATOM 809 N N . TRP A 1 110 ? -2.121 21.013 -23.288 1.00 33.67 99 TRP A N 1
ATOM 810 C CA . TRP A 1 110 ? -2.383 20.549 -21.935 1.00 31.29 99 TRP A CA 1
ATOM 811 C C . TRP A 1 110 ? -2.182 19.041 -21.880 1.00 34.23 99 TRP A C 1
ATOM 812 O O . TRP A 1 110 ? -2.547 18.326 -22.814 1.00 32.80 99 TRP A O 1
ATOM 823 N N . ALA A 1 111 ? -1.634 18.556 -20.773 1.00 31.81 100 ALA A N 1
ATOM 824 C CA . ALA A 1 111 ? -1.385 17.133 -20.583 1.00 30.48 100 ALA A CA 1
ATOM 825 C C . ALA A 1 111 ? -2.524 16.517 -19.779 1.00 33.02 100 ALA A C 1
ATOM 826 O O . ALA A 1 111 ? -2.929 17.062 -18.750 1.00 32.30 100 ALA A O 1
ATOM 828 N N . HIS A 1 112 ? -3.039 15.379 -20.237 1.00 31.44 101 HIS A N 1
ATOM 829 C CA . HIS A 1 112 ? -4.178 14.789 -19.556 1.00 30.17 101 HIS A CA 1
ATOM 830 C C . HIS A 1 112 ? -3.731 14.016 -18.319 1.00 35.70 101 HIS A C 1
ATOM 831 O O . HIS A 1 112 ? -2.588 13.560 -18.214 1.00 36.26 101 HIS A O 1
ATOM 838 N N . MET A 1 113 ? -4.616 13.961 -17.339 1.00 28.87 102 MET A N 1
ATOM 839 C CA . MET A 1 113 ? -4.352 13.247 -16.100 1.00 29.61 102 MET A CA 1
ATOM 840 C C . MET A 1 113 ? -5.334 12.091 -15.975 1.00 33.80 102 MET A C 1
ATOM 841 O O . MET A 1 113 ? -6.388 12.078 -16.606 1.00 32.70 102 MET A O 1
ATOM 846 N N . GLU A 1 114 ? -4.975 11.111 -15.153 1.00 29.06 103 GLU A N 1
ATOM 847 C CA . GLU A 1 114 ? -5.799 9.929 -14.930 1.00 32.76 103 GLU A CA 1
ATOM 848 C C . GLU A 1 114 ? -6.613 10.083 -13.649 1.00 29.81 103 GLU A C 1
ATOM 849 O O . GLU A 1 114 ? -6.047 10.326 -12.576 1.00 31.51 103 GLU A O 1
ATOM 855 N N . GLU A 1 115 ? -7.933 9.928 -13.752 1.00 28.89 104 GLU A N 1
ATOM 856 C CA . GLU A 1 115 ? -8.770 9.947 -12.559 1.00 26.23 104 GLU A CA 1
ATOM 857 C C . GLU A 1 115 ? -8.534 8.680 -11.747 1.00 34.00 104 GLU A C 1
ATOM 858 O O . GLU A 1 115 ? -8.652 7.574 -12.277 1.00 32.66 104 GLU A O 1
ATOM 864 N N . VAL A 1 116 ? -8.186 8.830 -10.469 1.00 29.71 105 VAL A N 1
ATOM 865 C CA . VAL A 1 116 ? -8.025 7.679 -9.581 1.00 28.96 105 VAL A CA 1
ATOM 866 C C . VAL A 1 116 ? -9.066 7.623 -8.473 1.00 33.07 105 VAL A C 1
ATOM 867 O O . VAL A 1 116 ? -9.108 6.622 -7.737 1.00 34.11 105 VAL A O 1
ATOM 871 N N . PHE A 1 117 ? -9.928 8.633 -8.338 1.00 26.98 106 PHE A N 1
ATOM 872 C CA . PHE A 1 117 ? -10.935 8.637 -7.289 1.00 26.29 106 PHE A CA 1
ATOM 873 C C . PHE A 1 117 ? -12.043 9.620 -7.627 1.00 32.29 106 PHE A C 1
ATOM 874 O O . PHE A 1 117 ? -11.773 10.722 -8.106 1.00 33.22 106 PHE A O 1
ATOM 882 N N . HIS A 1 118 ? -13.286 9.213 -7.364 1.00 32.74 107 HIS A N 1
ATOM 883 C CA . HIS A 1 118 ? -14.404 10.146 -7.345 1.00 32.65 107 HIS A CA 1
ATOM 884 C C . HIS A 1 118 ? -15.447 9.730 -6.314 1.00 41.95 107 HIS A C 1
ATOM 885 O O . HIS A 1 118 ? -15.726 8.540 -6.139 1.00 36.95 107 HIS A O 1
ATOM 892 N N . VAL A 1 119 ? -16.027 10.721 -5.646 1.00 36.79 108 VAL A N 1
ATOM 893 C CA . VAL A 1 119 ? -17.229 10.537 -4.837 1.00 38.49 108 VAL A CA 1
ATOM 894 C C . VAL A 1 119 ? -18.150 11.720 -5.101 1.00 42.27 108 VAL A C 1
ATOM 895 O O . VAL A 1 119 ? -17.693 12.859 -5.247 1.00 42.41 108 VAL A O 1
ATOM 899 N N . ASP A 1 120 ? -19.447 11.450 -5.201 1.00 40.78 109 ASP A N 1
ATOM 900 C CA . ASP A 1 120 ? -20.395 12.537 -5.437 1.00 45.12 109 ASP A CA 1
ATOM 901 C C . ASP A 1 120 ? -20.642 13.350 -4.159 1.00 49.05 109 ASP A C 1
ATOM 902 O O . ASP A 1 120 ? -20.474 12.882 -3.027 1.00 48.90 109 ASP A O 1
ATOM 908 N N . GLN B 1 13 ? -18.606 26.839 -3.831 1.00 51.02 2 GLN B N 1
ATOM 909 C CA . GLN B 1 13 ? -17.198 27.141 -3.543 1.00 48.18 2 GLN B CA 1
ATOM 910 C C . GLN B 1 13 ? -16.244 26.014 -3.980 1.00 47.55 2 GLN B C 1
ATOM 911 O O . GLN B 1 13 ? -16.068 25.037 -3.246 1.00 48.12 2 GLN B O 1
ATOM 917 N N . ARG B 1 14 ? -15.647 26.151 -5.166 1.00 42.33 3 ARG B N 1
ATOM 918 C CA . ARG B 1 14 ? -14.751 25.134 -5.710 1.00 41.27 3 ARG B CA 1
ATOM 919 C C . ARG B 1 14 ? -13.366 25.250 -5.090 1.00 40.30 3 ARG B C 1
ATOM 920 O O . ARG B 1 14 ? -12.919 26.339 -4.730 1.00 40.30 3 ARG B O 1
ATOM 928 N N . MET B 1 15 ? -12.678 24.109 -4.939 1.00 31.02 4 MET B N 1
ATOM 929 C CA . MET B 1 15 ? -11.341 24.129 -4.365 1.00 29.55 4 MET B CA 1
ATOM 930 C C . MET B 1 15 ? -10.464 23.127 -5.098 1.00 29.72 4 MET B C 1
ATOM 931 O O . MET B 1 15 ? -10.915 22.037 -5.454 1.00 35.04 4 MET B O 1
ATOM 936 N N . GLY B 1 16 ? -9.243 23.541 -5.374 1.00 30.96 5 GLY B N 1
ATOM 937 C CA . GLY B 1 16 ? -8.259 22.693 -6.030 1.00 27.41 5 GLY B CA 1
ATOM 938 C C . GLY B 1 16 ? -7.047 22.580 -5.128 1.00 28.07 5 GLY B C 1
ATOM 939 O O . GLY B 1 16 ? -6.654 23.549 -4.488 1.00 30.40 5 GLY B O 1
ATOM 940 N N . MET B 1 17 ? -6.490 21.375 -5.038 1.00 24.73 6 MET B N 1
ATOM 941 C CA . MET B 1 17 ? -5.367 21.150 -4.145 1.00 25.15 6 MET B CA 1
ATOM 942 C C . MET B 1 17 ? -4.426 20.140 -4.781 1.00 26.98 6 MET B C 1
ATOM 943 O O . MET B 1 17 ? -4.814 19.396 -5.688 1.00 26.42 6 MET B O 1
ATOM 948 N N . VAL B 1 18 ? -3.177 20.138 -4.315 1.00 26.18 7 VAL B N 1
ATOM 949 C CA . VAL B 1 18 ? -2.105 19.397 -4.976 1.00 26.48 7 VAL B CA 1
ATOM 950 C C . VAL B 1 18 ? -1.136 18.809 -3.953 1.00 28.59 7 VAL B C 1
ATOM 951 O O . VAL B 1 18 ? -0.769 19.451 -2.962 1.00 28.05 7 VAL B O 1
ATOM 955 N N . ILE B 1 19 ? -0.688 17.591 -4.226 1.00 25.01 8 ILE B N 1
ATOM 956 C CA . ILE B 1 19 ? 0.302 16.909 -3.406 1.00 28.69 8 ILE B CA 1
ATOM 957 C C . ILE B 1 19 ? 1.113 16.001 -4.315 1.00 26.98 8 ILE B C 1
ATOM 958 O O . ILE B 1 19 ? 0.665 15.616 -5.397 1.00 29.17 8 ILE B O 1
ATOM 963 N N . GLY B 1 20 ? 2.326 15.647 -3.877 1.00 24.82 9 GLY B N 1
ATOM 964 C CA . GLY B 1 20 ? 3.106 14.694 -4.625 1.00 29.64 9 GLY B CA 1
ATOM 965 C C . GLY B 1 20 ? 2.725 13.270 -4.288 1.00 26.68 9 GLY B C 1
ATOM 966 O O . GLY B 1 20 ? 2.059 13.005 -3.282 1.00 29.78 9 GLY B O 1
ATOM 967 N N . ILE B 1 21 ? 3.123 12.340 -5.156 1.00 29.03 10 ILE B N 1
ATOM 968 C CA . ILE B 1 21 ? 2.969 10.914 -4.877 1.00 27.35 10 ILE B CA 1
ATOM 969 C C . ILE B 1 21 ? 4.306 10.219 -5.125 1.00 31.93 10 ILE B C 1
ATOM 970 O O . ILE B 1 21 ? 5.070 10.615 -6.007 1.00 31.54 10 ILE B O 1
ATOM 975 N N . LYS B 1 22 ? 4.610 9.209 -4.318 1.00 29.55 11 LYS B N 1
ATOM 976 C CA . LYS B 1 22 ? 5.828 8.428 -4.522 1.00 30.72 11 LYS B CA 1
ATOM 977 C C . LYS B 1 22 ? 5.601 7.388 -5.609 1.00 29.21 11 LYS B C 1
ATOM 978 O O . LYS B 1 22 ? 4.661 6.589 -5.500 1.00 28.30 11 LYS B O 1
ATOM 984 N N . PRO B 1 23 ? 6.411 7.361 -6.674 1.00 31.83 12 PRO B N 1
ATOM 985 C CA . PRO B 1 23 ? 6.096 6.457 -7.793 1.00 33.91 12 PRO B CA 1
ATOM 986 C C . PRO B 1 23 ? 6.027 4.994 -7.391 1.00 32.46 12 PRO B C 1
ATOM 987 O O . PRO B 1 23 ? 5.202 4.251 -7.939 1.00 34.05 12 PRO B O 1
ATOM 991 N N . GLU B 1 24 ? 6.835 4.564 -6.419 1.00 32.58 13 GLU B N 1
ATOM 992 C CA . GLU B 1 24 ? 6.780 3.181 -5.960 1.00 35.95 13 GLU B CA 1
ATOM 993 C C . GLU B 1 24 ? 5.487 2.842 -5.214 1.00 36.90 13 GLU B C 1
ATOM 994 O O . GLU B 1 24 ? 5.203 1.656 -5.014 1.00 34.99 13 GLU B O 1
ATOM 1000 N N . HIS B 1 25 ? 4.683 3.831 -4.822 1.00 34.90 14 HIS B N 1
ATOM 1001 C CA . HIS B 1 25 ? 3.429 3.583 -4.124 1.00 31.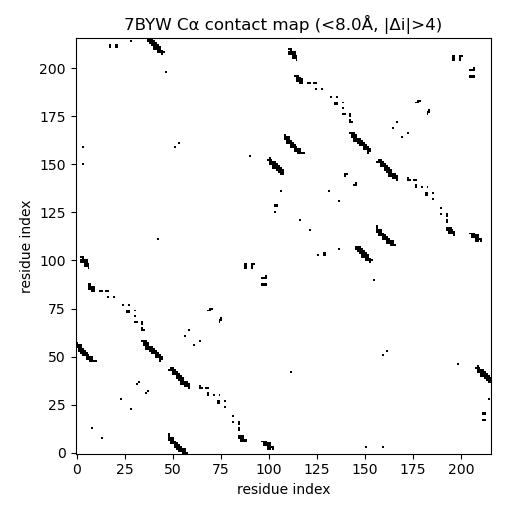26 14 HIS B CA 1
ATOM 1002 C C . HIS B 1 25 ? 2.208 3.939 -4.962 1.00 29.47 14 HIS B C 1
ATOM 1003 O O . HIS B 1 25 ? 1.102 3.979 -4.425 1.00 33.15 14 HIS B O 1
ATOM 1010 N N . ILE B 1 26 ? 2.379 4.181 -6.263 1.00 29.59 15 ILE B N 1
ATOM 1011 C CA . ILE B 1 26 ? 1.243 4.600 -7.081 1.00 29.76 15 ILE B CA 1
ATOM 1012 C C . ILE B 1 26 ? 0.200 3.492 -7.166 1.00 30.29 15 ILE B C 1
ATOM 1013 O O . ILE B 1 26 ? -1.000 3.746 -7.046 1.00 29.71 15 ILE B O 1
ATOM 1018 N N . ASP B 1 27 ? 0.633 2.237 -7.367 1.00 32.42 16 ASP B N 1
ATOM 1019 C CA . ASP B 1 27 ? -0.339 1.157 -7.512 1.00 31.37 16 ASP B CA 1
ATOM 1020 C C . ASP B 1 27 ? -1.097 0.923 -6.212 1.00 28.45 16 ASP B C 1
ATOM 1021 O O . ASP B 1 27 ? -2.305 0.674 -6.230 1.00 32.09 16 ASP B O 1
ATOM 1026 N N . GLU B 1 28 ? -0.403 1.031 -5.077 1.00 30.86 17 GLU B N 1
ATOM 1027 C CA . GLU B 1 28 ? -1.071 0.884 -3.788 1.00 34.68 17 GLU B CA 1
ATOM 1028 C C . GLU B 1 28 ? -2.080 2.000 -3.563 1.00 31.25 17 GLU B C 1
ATOM 1029 O O . GLU B 1 28 ? -3.184 1.755 -3.060 1.00 31.00 17 GLU B O 1
ATOM 1035 N N . TYR B 1 29 ? -1.724 3.232 -3.941 1.00 28.30 18 TYR B N 1
ATOM 1036 C CA . TYR B 1 29 ? -2.651 4.348 -3.787 1.00 28.15 18 TYR B CA 1
ATOM 1037 C C . TYR B 1 29 ? -3.901 4.148 -4.644 1.00 26.60 18 TYR B C 1
ATOM 1038 O O . TYR B 1 29 ? -5.026 4.378 -4.186 1.00 28.44 18 TYR B O 1
ATOM 1047 N N . LYS B 1 30 ? -3.723 3.705 -5.892 1.00 29.74 19 LYS B N 1
ATOM 1048 C CA . LYS B 1 30 ? -4.871 3.436 -6.745 1.00 29.66 19 LYS B CA 1
ATOM 1049 C C . LYS B 1 30 ? -5.754 2.337 -6.160 1.00 30.92 19 LYS B C 1
ATOM 1050 O O . LYS B 1 30 ? -6.988 2.444 -6.184 1.00 31.10 19 LYS B O 1
ATOM 1056 N N . ARG B 1 31 ? -5.134 1.275 -5.630 1.00 32.40 20 ARG B N 1
ATOM 1057 C CA . ARG B 1 31 ? -5.886 0.180 -5.034 1.00 33.52 20 ARG B CA 1
ATOM 1058 C C . ARG B 1 31 ? -6.703 0.664 -3.846 1.00 32.74 20 ARG B C 1
ATOM 1059 O O . ARG B 1 31 ? -7.895 0.361 -3.737 1.00 31.59 20 ARG B O 1
ATOM 1067 N N . LEU B 1 32 ? -6.074 1.431 -2.946 1.00 33.07 21 LEU B N 1
ATOM 1068 C CA . LEU B 1 32 ? -6.803 1.991 -1.817 1.00 30.97 21 LEU B CA 1
ATOM 1069 C C . LEU B 1 32 ? -8.010 2.797 -2.290 1.00 35.26 21 LEU B C 1
ATOM 1070 O O . LEU B 1 32 ? -9.110 2.670 -1.734 1.00 32.10 21 LEU B O 1
ATOM 1075 N N . HIS B 1 33 ? -7.843 3.604 -3.337 1.00 31.26 22 HIS B N 1
ATOM 1076 C CA . HIS B 1 33 ? -8.929 4.477 -3.752 1.00 30.28 22 HIS B CA 1
ATOM 1077 C C . HIS B 1 33 ? -9.954 3.790 -4.635 1.00 35.08 22 HIS B C 1
ATOM 1078 O O . HIS B 1 33 ? -10.970 4.409 -4.976 1.00 39.44 22 HIS B O 1
ATOM 1085 N N . ALA B 1 34 ? -9.726 2.532 -4.999 1.00 35.66 23 ALA B N 1
ATOM 1086 C CA . ALA B 1 34 ? -10.798 1.785 -5.642 1.00 42.36 23 ALA B CA 1
ATOM 1087 C C . ALA B 1 34 ? -11.903 1.404 -4.667 1.00 43.51 23 ALA B C 1
ATOM 1088 O O . ALA B 1 34 ? -12.970 0.969 -5.110 1.00 54.10 23 ALA B O 1
ATOM 1090 N N . ALA B 1 35 ? -11.684 1.551 -3.353 1.00 45.30 24 ALA B N 1
ATOM 1091 C CA . ALA B 1 35 ? -12.685 1.182 -2.345 1.00 43.92 24 ALA B CA 1
ATOM 1092 C C . ALA B 1 35 ? -12.413 1.993 -1.076 1.00 37.00 24 ALA B C 1
ATOM 1093 O O . ALA B 1 35 ? -11.984 1.482 -0.045 1.00 41.17 24 ALA B O 1
ATOM 1095 N N . VAL B 1 36 ? -12.653 3.307 -1.156 1.00 37.68 25 VAL B N 1
ATOM 1096 C CA . VAL B 1 36 ? -12.414 4.182 -0.011 1.00 32.84 25 VAL B CA 1
ATOM 1097 C C . VAL B 1 36 ? -13.382 3.836 1.116 1.00 31.50 25 VAL B C 1
ATOM 1098 O O . VAL B 1 36 ? -14.573 3.596 0.883 1.00 40.15 25 VAL B O 1
ATOM 1102 N N . TRP B 1 37 ? -12.866 3.797 2.342 1.00 36.89 26 TRP B N 1
ATOM 1103 C CA . TRP B 1 37 ? -13.641 3.306 3.484 1.00 39.60 26 TRP B CA 1
ATOM 1104 C C . TRP B 1 37 ? -14.939 4.089 3.634 1.00 41.97 26 TRP B C 1
ATOM 1105 O O . TRP B 1 37 ? -14.911 5.328 3.641 1.00 38.54 26 TRP B O 1
ATOM 1116 N N . PRO B 1 38 ? -16.086 3.419 3.789 1.00 44.80 27 PRO B N 1
ATOM 1117 C CA . PRO B 1 38 ? -17.361 4.161 3.887 1.00 40.60 27 PRO B CA 1
ATOM 1118 C C . PRO B 1 38 ? -17.392 5.203 5.004 1.00 36.37 27 PRO B C 1
ATOM 1119 O O . PRO B 1 38 ? -18.001 6.266 4.832 1.00 46.42 27 PRO B O 1
ATOM 1123 N N . ALA B 1 39 ? -16.721 4.958 6.131 1.00 40.99 28 ALA B N 1
ATOM 1124 C CA . ALA B 1 39 ? -16.688 5.964 7.189 1.00 43.77 28 ALA B CA 1
ATOM 1125 C C . ALA B 1 39 ? -15.927 7.210 6.756 1.00 47.69 28 ALA B C 1
ATOM 1126 O O . ALA B 1 39 ? -16.265 8.321 7.184 1.00 46.02 28 ALA B O 1
ATOM 1128 N N . VAL B 1 40 ? -14.886 7.043 5.936 1.00 45.05 29 VAL B N 1
ATOM 1129 C CA . VAL B 1 40 ? -14.152 8.195 5.424 1.00 44.22 29 VAL B CA 1
ATOM 1130 C C . VAL B 1 40 ? -15.046 9.032 4.515 1.00 41.68 29 VAL B C 1
ATOM 1131 O O . VAL B 1 40 ? -15.103 10.263 4.636 1.00 46.24 29 VAL B O 1
ATOM 1135 N N . LEU B 1 41 ? -15.762 8.381 3.593 1.00 39.52 30 LEU B N 1
ATOM 1136 C CA . LEU B 1 41 ? -16.662 9.116 2.714 1.00 39.45 30 LEU B CA 1
ATOM 1137 C C . LEU B 1 41 ? -17.816 9.747 3.477 1.00 50.68 30 LEU B C 1
ATOM 1138 O O . LEU B 1 41 ? -18.295 10.818 3.091 1.00 44.61 30 LEU B O 1
ATOM 1143 N N . ALA B 1 42 ? -18.277 9.106 4.553 1.00 48.62 31 ALA B N 1
ATOM 1144 C CA . ALA B 1 42 ? -19.367 9.677 5.337 1.00 50.52 31 ALA B CA 1
ATOM 1145 C C . ALA B 1 42 ? -18.928 10.957 6.033 1.00 46.79 31 ALA B C 1
ATOM 1146 O O . ALA B 1 42 ? -19.665 11.949 6.054 1.00 47.41 31 ALA B O 1
ATOM 1148 N N . ARG B 1 43 ? -17.725 10.956 6.613 1.00 50.19 32 ARG B N 1
ATOM 1149 C CA . ARG B 1 43 ? -17.223 12.169 7.243 1.00 49.83 32 ARG B CA 1
ATOM 1150 C C . ARG B 1 43 ? -17.017 13.291 6.230 1.00 49.78 32 ARG B C 1
ATOM 1151 O O . ARG B 1 43 ? -17.198 14.465 6.571 1.00 50.39 32 ARG B O 1
ATOM 1159 N N . LEU B 1 44 ? -16.630 12.958 4.993 1.00 44.95 33 LEU B N 1
ATOM 1160 C CA . LEU B 1 44 ? -16.482 13.985 3.962 1.00 47.70 33 LEU B CA 1
ATOM 1161 C C . LEU B 1 44 ? -17.839 14.555 3.557 1.00 52.21 33 LEU B C 1
ATOM 1162 O O . LEU B 1 44 ? -17.984 15.775 3.404 1.00 48.68 33 LEU B O 1
ATOM 1167 N N . ALA B 1 45 ? -18.852 13.698 3.394 1.00 50.01 34 ALA B N 1
ATOM 1168 C CA . ALA B 1 45 ? -20.173 14.212 3.048 1.00 46.66 34 ALA B CA 1
ATOM 1169 C C . ALA B 1 45 ? -20.755 15.060 4.176 1.00 56.33 34 ALA B C 1
ATOM 1170 O O . ALA B 1 45 ? -21.446 16.051 3.914 1.00 55.65 34 ALA B O 1
ATOM 1172 N N . GLU B 1 46 ? -20.468 14.708 5.431 1.00 54.84 35 GLU B N 1
ATOM 1173 C CA . GLU B 1 46 ? -20.988 15.477 6.556 1.00 57.82 35 GLU B CA 1
ATOM 1174 C C . GLU B 1 46 ? -20.246 16.790 6.759 1.00 60.05 35 GLU B C 1
ATOM 1175 O O . GLU B 1 46 ? -20.755 17.673 7.463 1.00 55.87 35 GLU B O 1
ATOM 1181 N N . ALA B 1 47 ? -19.052 16.934 6.182 1.00 57.62 36 ALA B N 1
ATOM 1182 C CA . ALA B 1 47 ? -18.354 18.211 6.151 1.00 53.54 36 ALA B CA 1
ATOM 1183 C C . ALA B 1 47 ? -18.705 19.027 4.914 1.00 49.73 36 ALA B C 1
ATOM 1184 O O . ALA B 1 47 ? -18.024 20.017 4.629 1.00 53.17 36 ALA B O 1
ATOM 1186 N N . HIS B 1 48 ? -19.739 18.621 4.168 1.00 50.37 37 HIS B N 1
ATOM 1187 C CA . HIS B 1 48 ? -20.293 19.380 3.042 1.00 51.96 37 HIS B CA 1
ATOM 1188 C C . HIS B 1 48 ? -19.371 19.387 1.827 1.00 52.16 37 HIS B C 1
ATOM 1189 O O . HIS B 1 48 ? -19.454 20.287 0.988 1.00 52.64 37 HIS B O 1
ATOM 1196 N N . VAL B 1 49 ? -18.507 18.379 1.717 1.00 49.77 38 VAL B N 1
ATOM 1197 C CA . VAL B 1 49 ? -17.670 18.175 0.538 1.00 42.94 38 VAL B CA 1
ATOM 1198 C C . VAL B 1 49 ? -18.453 17.333 -0.462 1.00 43.52 38 VAL B C 1
ATOM 1199 O O . VAL B 1 49 ? -18.943 16.250 -0.120 1.00 50.30 38 VAL B O 1
ATOM 1203 N N . ARG B 1 50 ? -18.587 17.830 -1.693 1.00 38.24 39 ARG B N 1
ATOM 1204 C CA . ARG B 1 50 ? -19.293 17.118 -2.752 1.00 37.56 39 ARG B CA 1
ATOM 1205 C C . ARG B 1 50 ? -18.484 17.166 -4.044 1.00 44.63 39 ARG B C 1
ATOM 1206 O O . ARG B 1 50 ? -17.559 17.965 -4.188 1.00 38.78 39 ARG B O 1
ATOM 1214 N N . ASN B 1 51 ? -18.842 16.286 -4.982 1.00 38.05 40 ASN B N 1
ATOM 1215 C CA . ASN B 1 51 ? -18.248 16.226 -6.321 1.00 42.47 40 ASN B CA 1
ATOM 1216 C C . ASN B 1 51 ? -16.720 16.267 -6.259 1.00 38.09 40 ASN B C 1
ATOM 1217 O O . ASN B 1 51 ? -16.077 17.138 -6.841 1.00 36.51 40 ASN B O 1
ATOM 1222 N N . TYR B 1 52 ? -16.149 15.297 -5.545 1.00 37.49 41 TYR B N 1
ATOM 1223 C CA . TYR B 1 52 ? -14.732 15.286 -5.180 1.00 29.41 41 TYR B CA 1
ATOM 1224 C C . TYR B 1 52 ? -13.997 14.269 -6.045 1.00 36.61 41 TYR B C 1
ATOM 1225 O O . TYR B 1 52 ? -14.306 13.074 -5.993 1.00 34.13 41 TYR B O 1
ATOM 1234 N N . SER B 1 53 ? -13.023 14.732 -6.835 1.00 30.37 42 SER B N 1
ATOM 1235 C CA . SER B 1 53 ? -12.212 13.834 -7.643 1.00 28.80 42 SER B CA 1
ATOM 1236 C C . SER B 1 53 ? -10.744 14.048 -7.347 1.00 28.65 42 SER B C 1
ATOM 1237 O O . SER B 1 53 ? -10.324 15.137 -6.955 1.00 26.55 42 SER B O 1
ATOM 1240 N N . ILE B 1 54 ? -9.961 12.991 -7.553 1.00 24.35 43 ILE B N 1
ATOM 1241 C CA . ILE B 1 54 ? -8.507 13.075 -7.496 1.00 25.83 43 ILE B CA 1
ATOM 1242 C C . ILE B 1 54 ? -7.937 12.536 -8.806 1.00 25.76 43 ILE B C 1
ATOM 1243 O O . ILE B 1 54 ? -8.324 11.452 -9.267 1.00 27.77 43 ILE B O 1
ATOM 1248 N N . PHE B 1 55 ? -7.032 13.301 -9.402 1.00 22.27 44 PHE B N 1
ATOM 1249 C CA . PHE B 1 55 ? -6.359 12.982 -10.647 1.00 24.43 44 PHE B CA 1
ATOM 1250 C C . PHE B 1 55 ? -4.871 12.782 -10.405 1.00 27.90 44 PHE B C 1
ATOM 1251 O O . PHE B 1 55 ? -4.256 13.445 -9.562 1.00 26.25 44 PHE B O 1
ATOM 1259 N N . LEU B 1 56 ? -4.283 11.884 -11.189 1.00 24.23 45 LEU B N 1
ATOM 1260 C CA . LEU B 1 56 ? -2.865 11.552 -11.097 1.00 23.73 45 LEU B CA 1
ATOM 1261 C C . LEU B 1 56 ? -2.148 11.914 -12.387 1.00 23.28 45 LEU B C 1
ATOM 1262 O O . LEU B 1 56 ? -2.621 11.562 -13.475 1.00 28.52 45 LEU B O 1
ATOM 1267 N N . ARG B 1 57 ? -1.012 12.590 -12.277 1.00 25.13 46 ARG B N 1
ATOM 1268 C CA . ARG B 1 57 ? -0.153 12.851 -13.428 1.00 27.10 46 ARG B CA 1
ATOM 1269 C C . ARG B 1 57 ? 1.155 12.085 -13.264 1.00 25.19 46 ARG B C 1
ATOM 1270 O O . ARG B 1 57 ? 1.946 12.381 -12.368 1.00 26.61 46 ARG B O 1
ATOM 1278 N N . GLU B 1 58 ? 1.389 11.137 -14.158 1.00 30.34 47 GLU B N 1
ATOM 1279 C CA . GLU B 1 58 ? 2.707 10.579 -14.408 1.00 30.00 47 GLU B CA 1
ATOM 1280 C C . GLU B 1 58 ? 3.245 11.153 -15.715 1.00 26.87 47 GLU B C 1
ATOM 1281 O O . GLU B 1 58 ? 2.485 11.297 -16.683 1.00 32.58 47 GLU B O 1
ATOM 1287 N N . PRO B 1 59 ? 4.534 11.466 -15.808 1.00 31.32 48 PRO B N 1
ATOM 1288 C CA . PRO B 1 59 ? 5.561 11.104 -14.831 1.00 32.29 48 PRO B CA 1
ATOM 1289 C C . PRO B 1 59 ? 5.897 12.154 -13.783 1.00 30.77 48 PRO B C 1
ATOM 1290 O O . PRO B 1 59 ? 6.812 11.940 -12.990 1.00 34.69 48 PRO B O 1
ATOM 1294 N N . GLU B 1 60 ? 5.172 13.278 -13.748 1.00 31.59 49 GLU B N 1
ATOM 1295 C CA . GLU B 1 60 ? 5.513 14.294 -12.766 1.00 32.64 49 GLU B CA 1
ATOM 1296 C C . GLU B 1 60 ? 5.162 13.882 -11.345 1.00 27.66 49 GLU B C 1
ATOM 1297 O O . GLU B 1 60 ? 5.639 14.532 -10.410 1.00 31.37 49 GLU B O 1
ATOM 1303 N N . ASN B 1 61 ? 4.352 12.838 -11.174 1.00 28.91 50 ASN B N 1
ATOM 1304 C CA . ASN B 1 61 ? 4.008 12.276 -9.859 1.00 27.18 50 ASN B CA 1
ATOM 1305 C C . ASN B 1 61 ? 3.339 13.323 -8.965 1.00 30.01 50 ASN B C 1
ATOM 1306 O O . ASN B 1 61 ? 3.771 13.632 -7.847 1.00 30.05 50 ASN B O 1
ATOM 1311 N N . LEU B 1 62 ? 2.246 13.857 -9.497 1.00 26.79 51 LEU B N 1
ATOM 1312 C CA . LEU B 1 62 ? 1.432 14.856 -8.834 1.00 25.53 51 LEU B CA 1
ATOM 1313 C C . LEU B 1 62 ? -0.002 14.361 -8.773 1.00 26.20 51 LEU B C 1
ATOM 1314 O O . LEU B 1 62 ? -0.499 13.737 -9.716 1.00 27.30 51 LEU B O 1
ATOM 1319 N N . LEU B 1 63 ? -0.650 14.620 -7.640 1.00 25.95 52 LEU B N 1
ATOM 1320 C CA . LEU B 1 63 ? -2.071 14.362 -7.449 1.00 24.17 52 LEU B CA 1
ATOM 1321 C C . LEU B 1 63 ? -2.785 15.697 -7.369 1.00 23.04 52 LEU B C 1
ATOM 1322 O O . LEU B 1 63 ? -2.348 16.590 -6.639 1.00 25.51 52 LEU B O 1
ATOM 1327 N N . PHE B 1 64 ? -3.877 15.826 -8.110 1.00 24.61 53 PHE B N 1
ATOM 1328 C CA A PHE B 1 64 ? -4.698 17.021 -8.092 0.47 24.25 53 PHE B CA 1
ATOM 1329 C CA B PHE B 1 64 ? -4.714 17.025 -8.134 0.53 24.16 53 PHE B CA 1
ATOM 1330 C C . PHE B 1 64 ? -6.080 16.639 -7.594 1.00 26.55 53 PHE B C 1
ATOM 1331 O O . PHE B 1 64 ? -6.727 15.739 -8.147 1.00 27.11 53 PHE B O 1
ATOM 1346 N N . GLY B 1 65 ? -6.500 17.294 -6.513 1.00 24.52 54 GLY B N 1
ATOM 1347 C CA . GLY B 1 65 ? -7.823 17.107 -5.947 1.00 24.61 54 GLY B CA 1
ATOM 1348 C C . GLY B 1 65 ? -8.703 18.295 -6.286 1.00 30.00 54 GLY B C 1
ATOM 1349 O O . GLY B 1 65 ? -8.256 19.445 -6.252 1.00 27.51 54 GLY B O 1
ATOM 1350 N N . TYR B 1 66 ? -9.942 17.996 -6.657 1.00 28.57 55 TYR B N 1
ATOM 1351 C CA . TYR B 1 66 ? -10.961 19.002 -6.911 1.00 28.31 55 TYR B CA 1
ATOM 1352 C C . TYR B 1 66 ? -12.215 18.638 -6.125 1.00 32.93 55 TYR B C 1
ATOM 1353 O O . TYR B 1 66 ? -12.667 17.492 -6.189 1.00 29.60 55 TYR B O 1
ATOM 1362 N N . TRP B 1 67 ? -12.799 19.610 -5.415 1.00 31.78 56 TRP B N 1
ATOM 1363 C CA . TRP B 1 67 ? -14.109 19.384 -4.804 1.00 29.92 56 TRP B CA 1
ATOM 1364 C C . TRP B 1 67 ? -14.884 20.693 -4.709 1.00 33.28 56 TRP B C 1
ATOM 1365 O O . TRP B 1 67 ? -14.343 21.793 -4.859 1.00 35.21 56 TRP B O 1
ATOM 1376 N N . GLU B 1 68 ? -16.177 20.544 -4.461 1.00 37.24 57 GLU B N 1
ATOM 1377 C CA . GLU B 1 68 ? -17.090 21.663 -4.281 1.00 40.54 57 GLU B CA 1
ATOM 1378 C C . GLU B 1 68 ? -17.623 21.604 -2.860 1.00 44.33 57 GLU B C 1
ATOM 1379 O O . GLU B 1 68 ? -18.228 20.601 -2.460 1.00 43.30 57 GLU B O 1
ATOM 1385 N N . TYR B 1 69 ? -17.373 22.662 -2.096 1.00 44.64 58 TYR B N 1
ATOM 1386 C CA . TYR B 1 69 ? -17.631 22.704 -0.660 1.00 47.19 58 TYR B CA 1
ATOM 1387 C C . TYR B 1 69 ? -18.854 23.580 -0.398 1.00 56.23 58 TYR B C 1
ATOM 1388 O O . TYR B 1 69 ? -18.796 24.803 -0.571 1.00 55.39 58 TYR B O 1
ATOM 1397 N N . HIS B 1 70 ? -19.959 22.951 0.018 1.00 55.40 59 HIS B N 1
ATOM 1398 C CA . HIS B 1 70 ? -21.220 23.638 0.279 1.00 55.52 59 HIS B CA 1
ATOM 1399 C C . HIS B 1 70 ? -21.382 24.056 1.735 1.00 54.03 59 HIS B C 1
ATOM 1400 O O . HIS B 1 70 ? -22.502 24.361 2.157 1.00 61.73 59 HIS B O 1
ATOM 1407 N N . GLY B 1 71 ? -20.294 24.092 2.507 1.00 54.43 60 GLY B N 1
ATOM 1408 C CA . GLY B 1 71 ? -20.366 24.416 3.914 1.00 55.52 60 GLY B CA 1
ATOM 1409 C C . GLY B 1 71 ? -20.189 25.897 4.187 1.00 61.38 60 GLY B C 1
ATOM 1410 O O . GLY B 1 71 ? -20.045 26.720 3.285 1.00 61.59 60 GLY B O 1
ATOM 1411 N N . THR B 1 72 ? -20.185 26.226 5.477 1.00 64.14 61 THR B N 1
ATOM 1412 C CA . THR B 1 72 ? -20.222 27.608 5.934 1.00 68.77 61 THR B CA 1
ATOM 1413 C C . THR B 1 72 ? -18.927 28.070 6.581 1.00 63.16 61 THR B C 1
ATOM 1414 O O . THR B 1 72 ? -18.562 29.239 6.433 1.00 67.71 61 THR B O 1
ATOM 1418 N N . ASP B 1 73 ? -18.203 27.182 7.263 1.00 57.79 62 ASP B N 1
ATOM 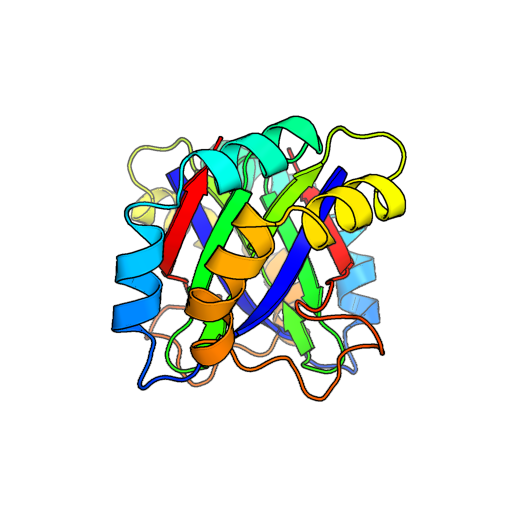1419 C CA . ASP B 1 73 ? -16.917 27.518 7.873 1.00 58.74 62 ASP B CA 1
ATOM 1420 C C . ASP B 1 73 ? -15.932 26.414 7.471 1.00 66.64 62 ASP B C 1
ATOM 1421 O O . ASP B 1 73 ? -15.833 25.374 8.135 1.00 64.75 62 ASP B O 1
ATOM 1426 N N . TYR B 1 74 ? -15.209 26.648 6.369 1.00 61.04 63 TYR B N 1
ATOM 1427 C CA . TYR B 1 74 ? -14.316 25.634 5.814 1.00 55.01 63 TYR B CA 1
ATOM 1428 C C . TYR B 1 74 ? -13.287 25.175 6.840 1.00 55.77 63 TYR B C 1
ATOM 1429 O O . TYR B 1 74 ? -13.067 23.972 7.016 1.00 54.76 63 TYR B O 1
ATOM 1438 N N . ALA B 1 75 ? -12.651 26.119 7.535 1.00 53.44 64 ALA B N 1
ATOM 1439 C CA . ALA B 1 75 ? -11.586 25.760 8.465 1.00 56.74 64 ALA B CA 1
ATOM 1440 C C . ALA B 1 75 ? -12.085 24.906 9.623 1.00 62.69 64 ALA B C 1
ATOM 1441 O O . ALA B 1 75 ? -11.291 24.168 10.219 1.00 61.08 64 ALA B O 1
ATOM 1443 N N . ALA B 1 76 ? -13.373 24.998 9.962 1.00 62.18 65 ALA B N 1
ATOM 1444 C CA . ALA B 1 76 ? -13.923 24.161 11.022 1.00 65.29 65 ALA B CA 1
ATOM 1445 C C . ALA B 1 76 ? -14.223 22.758 10.513 1.00 59.25 65 ALA B C 1
ATOM 1446 O O . ALA B 1 76 ? -13.824 21.767 11.134 1.00 60.94 65 ALA B O 1
ATOM 1448 N N . ASP B 1 77 ? -14.924 22.666 9.379 1.00 57.42 66 ASP B N 1
ATOM 1449 C CA . ASP B 1 77 ? -15.257 21.369 8.801 1.00 55.88 66 ASP B CA 1
ATOM 1450 C C . ASP B 1 77 ? -14.004 20.555 8.496 1.00 58.55 66 ASP B C 1
ATOM 1451 O O . ASP B 1 77 ? -13.997 19.328 8.654 1.00 55.68 66 ASP B O 1
ATOM 1456 N N . MET B 1 78 ? -12.929 21.220 8.071 1.00 52.80 67 MET B N 1
ATOM 1457 C CA . MET B 1 78 ? -11.671 20.520 7.842 1.00 49.30 67 MET B CA 1
ATOM 1458 C C . MET B 1 78 ? -11.065 20.033 9.153 1.00 56.14 67 MET B C 1
ATOM 1459 O O . MET B 1 78 ? -10.461 18.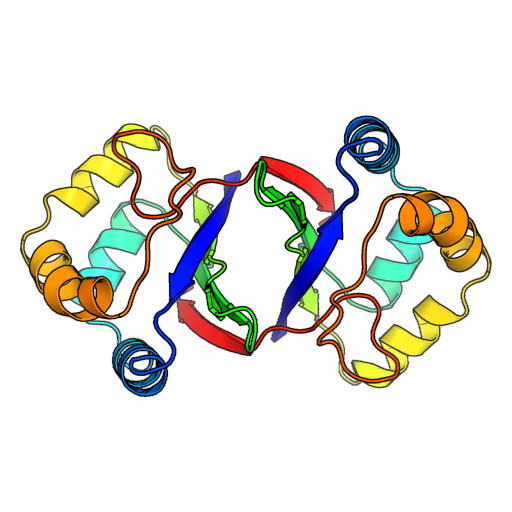955 9.202 1.00 51.10 67 MET B O 1
ATOM 1464 N N . GLU B 1 79 ? -11.221 20.809 10.230 1.00 58.23 68 GLU B N 1
ATOM 1465 C CA . GLU B 1 79 ? -10.712 20.372 11.527 1.00 61.27 68 GLU B CA 1
ATOM 1466 C C . GLU B 1 79 ? -11.518 19.190 12.064 1.00 57.92 68 GLU B C 1
ATOM 1467 O O . GLU B 1 79 ? -10.956 18.274 12.677 1.00 59.70 68 GLU B O 1
ATOM 1473 N N . ALA B 1 80 ? -12.833 19.187 11.833 1.00 50.79 69 ALA B N 1
ATOM 1474 C CA . ALA B 1 80 ? -13.652 18.044 12.221 1.00 52.60 69 ALA B CA 1
ATOM 1475 C C . ALA B 1 80 ? -13.107 16.75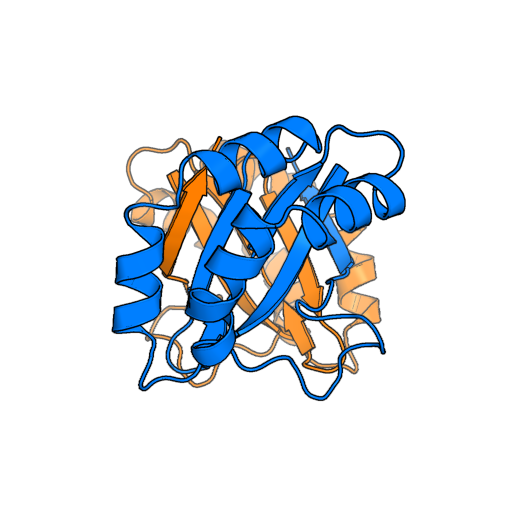3 11.614 1.00 61.65 69 ALA B C 1
ATOM 1476 O O . ALA B 1 80 ? -12.867 15.764 12.321 1.00 57.50 69 ALA B O 1
ATOM 1478 N N . ILE B 1 81 ? -12.887 16.762 10.296 1.00 58.20 70 ILE B N 1
ATOM 1479 C CA . ILE B 1 81 ? -12.353 15.596 9.595 1.00 52.32 70 ILE B CA 1
ATOM 1480 C C . ILE B 1 81 ? -11.029 15.164 10.210 1.00 54.83 70 ILE B C 1
ATOM 1481 O O . ILE B 1 81 ? -10.800 13.977 10.479 1.00 49.83 70 ILE B O 1
ATOM 1486 N N . ALA B 1 82 ? -10.142 16.131 10.457 1.00 50.04 71 ALA B N 1
ATOM 1487 C CA . ALA B 1 82 ? -8.778 15.844 10.883 1.00 49.15 71 ALA B CA 1
ATOM 1488 C C . ALA B 1 82 ? -8.701 15.149 12.235 1.00 55.78 71 ALA B C 1
ATOM 1489 O O . ALA B 1 82 ? -7.643 14.599 12.567 1.00 51.54 71 ALA B O 1
ATOM 1491 N N . GLN B 1 83 ? -9.774 15.168 13.025 1.00 52.63 72 GLN B N 1
ATOM 1492 C CA . GLN B 1 83 ? -9.781 14.494 14.314 1.00 62.91 72 GLN B CA 1
ATOM 1493 C C . GLN B 1 83 ? -10.602 13.217 14.329 1.00 57.61 72 GLN B C 1
ATOM 1494 O O . GLN B 1 83 ? -10.524 12.479 15.314 1.00 61.04 72 GLN B O 1
ATOM 1500 N N . ASP B 1 84 ? -11.388 12.949 13.290 1.00 56.49 73 ASP B N 1
ATOM 1501 C CA . ASP B 1 84 ? -12.115 11.696 13.168 1.00 53.08 73 ASP B CA 1
ATOM 1502 C C . ASP B 1 84 ? -11.156 10.514 13.315 1.00 52.60 73 ASP B C 1
ATOM 1503 O O . ASP B 1 84 ? -10.188 10.411 12.544 1.00 48.07 73 ASP B O 1
ATOM 1508 N N . PRO B 1 85 ? -11.387 9.606 14.265 1.00 50.89 74 PRO B N 1
ATOM 1509 C CA . PRO B 1 85 ? -10.424 8.511 14.454 1.00 50.37 74 PRO B CA 1
ATOM 1510 C C . PRO B 1 85 ? -10.330 7.582 13.253 1.00 41.53 74 PRO B C 1
ATOM 1511 O O . PRO B 1 85 ? -9.237 7.086 12.956 1.00 40.79 74 PRO B O 1
ATOM 1515 N N . GLU B 1 86 ? -11.434 7.360 12.538 1.00 36.45 75 GLU B N 1
ATOM 1516 C CA . GLU B 1 86 ? -11.402 6.443 11.405 1.00 42.08 75 GLU B CA 1
ATOM 1517 C C . GLU B 1 86 ? -10.682 7.062 10.219 1.00 42.45 75 GLU B C 1
ATOM 1518 O O . GLU B 1 86 ? -10.008 6.359 9.455 1.00 36.78 75 GLU B O 1
ATOM 1524 N N . THR B 1 87 ? -10.822 8.378 10.047 1.00 40.60 76 THR B N 1
ATOM 1525 C CA . THR B 1 87 ? -10.106 9.070 8.979 1.00 37.18 76 THR B CA 1
ATOM 1526 C C . THR B 1 87 ? -8.612 9.115 9.264 1.00 40.83 76 THR B C 1
ATOM 1527 O O . THR B 1 87 ? -7.792 8.982 8.349 1.00 38.87 76 THR B O 1
ATOM 1531 N N . ARG B 1 88 ? -8.229 9.263 10.530 1.00 36.28 77 ARG B N 1
ATOM 1532 C CA . ARG B 1 88 ? -6.809 9.259 10.848 1.00 36.63 77 ARG B CA 1
ATOM 1533 C C . ARG B 1 88 ? -6.186 7.891 10.591 1.00 36.67 77 ARG B C 1
ATOM 1534 O O . ARG B 1 88 ? -5.027 7.801 10.164 1.00 35.30 77 ARG B O 1
ATOM 1542 N N . ARG B 1 89 ? -6.938 6.810 10.835 1.00 37.14 78 ARG B N 1
ATOM 1543 C CA . ARG B 1 89 ? -6.417 5.485 10.514 1.00 33.61 78 ARG B CA 1
ATOM 1544 C C . ARG B 1 89 ? -6.241 5.335 9.004 1.00 31.56 78 ARG B C 1
ATOM 1545 O O . ARG B 1 89 ? -5.210 4.828 8.542 1.00 34.56 78 ARG B O 1
ATOM 1553 N N . TRP B 1 90 ? -7.228 5.800 8.235 1.00 32.02 79 TRP B N 1
ATOM 1554 C CA . TRP B 1 90 ? -7.154 5.796 6.770 1.00 34.34 79 TRP B CA 1
ATOM 1555 C C . TRP B 1 90 ? -5.927 6.560 6.273 1.00 36.31 79 TRP B C 1
ATOM 1556 O O . TRP B 1 90 ? -5.218 6.101 5.363 1.00 31.31 79 TRP B O 1
ATOM 1567 N N . TRP B 1 91 ? -5.623 7.696 6.905 1.00 36.06 80 TRP B N 1
ATOM 1568 C CA . TRP B 1 91 ? -4.461 8.475 6.511 1.00 34.92 80 TRP B CA 1
ATOM 1569 C C . TRP B 1 91 ? -3.150 7.776 6.852 1.00 39.92 80 TRP B C 1
ATOM 1570 O O . TRP B 1 91 ? -2.115 8.133 6.280 1.00 38.77 80 TRP B O 1
ATOM 1581 N N . THR B 1 92 ? -3.159 6.774 7.752 1.00 32.40 81 THR B N 1
ATOM 1582 C CA . THR B 1 92 ? -1.949 5.985 7.955 1.00 33.31 81 THR B CA 1
ATOM 1583 C C . THR B 1 92 ? -1.642 5.093 6.762 1.00 33.04 81 THR B C 1
ATOM 1584 O O . THR B 1 92 ? -0.503 4.643 6.621 1.00 41.81 81 THR B O 1
ATOM 1588 N N . PHE B 1 93 ? -2.637 4.818 5.914 1.00 41.32 82 PHE B N 1
ATOM 1589 C CA . PHE B 1 93 ? -2.447 4.094 4.659 1.00 36.80 82 PHE B CA 1
ATOM 1590 C C . PHE B 1 93 ? -2.117 5.023 3.484 1.00 36.28 82 PHE B C 1
ATOM 1591 O O . PHE B 1 93 ? -1.185 4.742 2.724 1.00 36.98 82 PHE B O 1
ATOM 1599 N N . CYS B 1 94 ? -2.872 6.117 3.314 1.00 35.68 83 CYS B N 1
ATOM 1600 C CA . CYS B 1 94 ? -2.634 7.025 2.187 1.00 37.09 83 CYS B CA 1
ATOM 1601 C C . CYS B 1 94 ? -1.347 7.827 2.360 1.00 43.50 83 CYS B C 1
ATOM 1602 O O . CYS B 1 94 ? -0.584 8.007 1.402 1.00 34.60 83 CYS B O 1
ATOM 1605 N N . GLY B 1 95 ? -1.112 8.356 3.559 1.00 43.19 84 GLY B N 1
ATOM 1606 C CA . GLY B 1 95 ? 0.016 9.228 3.813 1.00 41.23 84 GLY B CA 1
ATOM 1607 C C . GLY B 1 95 ? 1.371 8.728 3.334 1.00 44.09 84 GLY B C 1
ATOM 1608 O O . GLY B 1 95 ? 2.117 9.451 2.661 1.00 40.26 84 GLY B O 1
ATOM 1609 N N . PRO B 1 96 ? 1.738 7.494 3.695 1.00 43.25 85 PRO B N 1
ATOM 1610 C CA . PRO B 1 96 ? 3.017 6.941 3.214 1.00 43.41 85 PRO B CA 1
ATOM 1611 C C . PRO B 1 96 ? 3.142 6.894 1.693 1.00 40.60 85 PRO B C 1
ATOM 1612 O O . PRO B 1 96 ? 4.264 6.823 1.175 1.00 38.52 85 PRO B O 1
ATOM 1616 N N . CYS B 1 97 ? 2.027 6.919 0.962 1.00 37.82 86 CYS B N 1
ATOM 1617 C CA . CYS B 1 97 ? 2.071 6.978 -0.495 1.00 36.35 86 CYS B CA 1
ATOM 1618 C C . CYS B 1 97 ? 2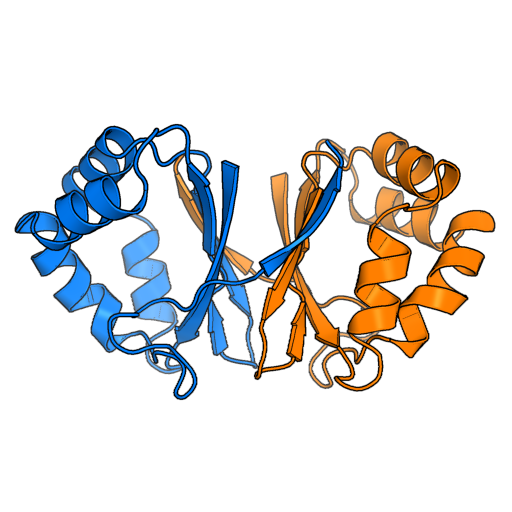.367 8.374 -1.016 1.00 35.81 86 CYS B C 1
ATOM 1619 O O . CYS B 1 97 ? 2.858 8.508 -2.145 1.00 34.46 86 CYS B O 1
ATOM 1622 N N . GLN B 1 98 ? 2.098 9.397 -0.212 1.00 33.24 87 GLN B N 1
ATOM 1623 C CA . GLN B 1 98 ? 2.115 10.782 -0.657 1.00 32.51 87 GLN B CA 1
ATOM 1624 C C . GLN B 1 98 ? 3.441 11.463 -0.330 1.00 37.82 87 GLN B C 1
ATOM 1625 O O . GLN B 1 98 ? 4.235 11.004 0.499 1.00 35.90 87 GLN B O 1
ATOM 1631 N N . GLU B 1 99 ? 3.677 12.574 -1.019 1.00 32.73 88 GLU B N 1
ATOM 1632 C CA . GLU B 1 99 ? 4.883 13.377 -0.822 1.00 34.59 88 GLU B CA 1
ATOM 1633 C C . GLU B 1 99 ? 4.451 14.833 -0.756 1.00 35.06 88 GLU B C 1
ATOM 1634 O O . GLU B 1 99 ? 4.346 15.506 -1.789 1.00 33.43 88 GLU B O 1
ATOM 1640 N N . PRO B 1 100 ? 4.166 15.346 0.443 1.00 32.15 89 PRO B N 1
ATOM 1641 C CA . PRO B 1 100 ? 3.684 16.730 0.564 1.00 33.68 89 PRO B CA 1
ATOM 1642 C C . PRO B 1 100 ? 4.691 17.720 -0.009 1.00 31.54 89 PRO B C 1
ATOM 1643 O O . PRO B 1 100 ? 5.905 17.542 0.115 1.00 34.04 89 PRO B O 1
ATOM 1647 N N . LEU B 1 101 ? 4.165 18.735 -0.691 1.00 32.45 90 LEU B N 1
ATOM 1648 C CA . LEU B 1 101 ? 5.020 19.700 -1.370 1.00 27.85 90 LEU B CA 1
ATOM 1649 C C . LEU B 1 101 ? 5.934 20.379 -0.362 1.00 32.30 90 LEU B C 1
ATOM 1650 O O . LEU B 1 101 ? 5.469 20.877 0.664 1.00 32.65 90 LEU B O 1
ATOM 1655 N N . ALA B 1 102 ? 7.230 20.404 -0.676 1.00 38.14 91 ALA B N 1
ATOM 1656 C CA . ALA B 1 102 ? 8.189 21.140 0.137 1.00 42.53 91 ALA B CA 1
ATOM 1657 C C . ALA B 1 102 ? 7.792 22.595 0.325 1.00 40.48 91 ALA B C 1
ATOM 1658 O O . ALA B 1 102 ? 8.172 23.204 1.328 1.00 42.17 91 ALA B O 1
ATOM 1660 N N . SER B 1 103 ? 7.020 23.159 -0.602 1.00 38.24 92 SER B N 1
ATOM 1661 C CA . SER B 1 103 ? 6.640 24.565 -0.592 1.00 37.42 92 SER B CA 1
ATOM 1662 C C . SER B 1 103 ? 5.364 24.875 0.190 1.00 36.62 92 SER B C 1
ATOM 1663 O O . SER B 1 103 ? 4.942 26.035 0.200 1.00 34.89 92 SER B O 1
ATOM 1666 N N . ARG B 1 104 ? 4.738 23.892 0.843 1.00 33.94 93 ARG B N 1
ATOM 1667 C CA . ARG B 1 104 ? 3.440 24.124 1.461 1.00 30.22 93 ARG B CA 1
ATOM 1668 C C . ARG B 1 104 ? 3.563 24.918 2.765 1.00 34.94 93 ARG B C 1
ATOM 1669 O O . ARG B 1 104 ? 4.626 25.001 3.377 1.00 38.87 93 ARG B O 1
ATOM 1677 N N . GLN B 1 105 ? 2.439 25.487 3.190 1.00 36.44 94 GLN B N 1
ATOM 1678 C CA . GLN B 1 105 ? 2.392 26.262 4.419 1.00 42.40 94 GLN B CA 1
ATOM 1679 C C . GLN B 1 105 ? 2.424 25.333 5.629 1.00 47.55 94 GLN B C 1
ATOM 1680 O O . GLN B 1 105 ? 2.020 24.170 5.543 1.00 41.39 94 GLN B O 1
ATOM 1686 N N . PRO B 1 106 ? 2.904 25.822 6.769 1.00 47.16 95 PRO B N 1
ATOM 1687 C CA . PRO B 1 106 ? 2.808 25.029 8.001 1.00 47.02 95 PRO B CA 1
ATOM 1688 C C . PRO B 1 106 ? 1.363 24.651 8.293 1.00 38.85 95 PRO B C 1
ATOM 1689 O O . PRO B 1 106 ? 0.455 25.486 8.240 1.00 43.18 95 PRO B O 1
ATOM 1693 N N . GLY B 1 107 ? 1.143 23.366 8.564 1.00 43.59 96 GLY B N 1
ATOM 1694 C CA . GLY B 1 107 ? -0.188 22.861 8.795 1.00 46.81 96 GLY B CA 1
ATOM 1695 C C . GLY B 1 107 ? -0.863 22.236 7.590 1.00 50.28 96 GLY B C 1
ATOM 1696 O O . GLY B 1 107 ? -1.914 21.597 7.746 1.00 45.85 96 GLY B O 1
ATOM 1697 N N . GLU B 1 108 ? -0.309 22.404 6.397 1.00 43.68 97 GLU B N 1
ATOM 1698 C CA . GLU B 1 108 ? -0.900 21.824 5.203 1.00 39.00 97 GLU B CA 1
ATOM 1699 C C . GLU B 1 108 ? -0.367 20.419 4.976 1.00 39.97 97 GLU B C 1
ATOM 1700 O O . GLU B 1 108 ? 0.816 20.141 5.205 1.00 35.27 97 GLU B O 1
ATOM 1706 N N . HIS B 1 109 ? -1.248 19.531 4.517 1.00 37.10 98 HIS B N 1
ATOM 1707 C CA . HIS B 1 109 ? -0.788 18.288 3.912 1.00 41.18 98 HIS B CA 1
ATOM 1708 C C . HIS B 1 109 ? -0.915 18.469 2.402 1.00 29.03 98 HIS B C 1
ATOM 1709 O O . HIS B 1 109 ? 0.094 18.596 1.697 1.00 32.93 98 HIS B O 1
ATOM 1716 N N . TRP B 1 110 ? -2.149 18.483 1.910 1.00 32.96 99 TRP B N 1
ATOM 1717 C CA . TRP B 1 110 ? -2.403 18.945 0.556 1.00 30.12 99 TRP B CA 1
ATOM 1718 C C . TRP B 1 110 ? -2.194 20.454 0.504 1.00 32.17 99 TRP B C 1
ATOM 1719 O O . TRP B 1 110 ? -2.536 21.166 1.449 1.00 33.32 99 TRP B O 1
ATOM 1730 N N . ALA B 1 111 ? -1.656 20.942 -0.605 1.00 31.53 100 ALA B N 1
ATOM 1731 C CA . ALA B 1 111 ? -1.390 22.367 -0.776 1.00 30.22 100 ALA B CA 1
ATOM 1732 C C . ALA B 1 111 ? -2.516 22.997 -1.585 1.00 31.94 100 ALA B C 1
ATOM 1733 O O . ALA B 1 111 ? -2.916 22.460 -2.621 1.00 31.86 100 ALA B O 1
ATOM 1735 N N . HIS B 1 112 ? -3.029 24.133 -1.125 1.00 32.74 101 HIS B N 1
ATOM 1736 C CA . HIS B 1 112 ? -4.169 24.723 -1.807 1.00 30.96 101 HIS B CA 1
ATOM 1737 C C . HIS B 1 112 ? -3.725 25.490 -3.048 1.00 35.50 101 HIS B C 1
ATOM 1738 O O . HIS B 1 112 ? -2.595 25.979 -3.141 1.00 37.63 101 HIS B O 1
ATOM 1745 N N . MET B 1 113 ? -4.603 25.519 -4.038 1.00 29.05 102 MET B N 1
ATOM 1746 C CA . MET B 1 113 ? -4.360 26.253 -5.270 1.00 28.64 102 MET B CA 1
ATOM 1747 C C . MET B 1 113 ? -5.344 27.409 -5.374 1.00 31.37 102 MET B C 1
ATOM 1748 O O . MET B 1 113 ? -6.387 27.424 -4.722 1.00 32.29 102 MET B O 1
ATOM 1753 N N . GLU B 1 114 ? -4.999 28.385 -6.209 1.00 30.52 103 GLU B N 1
ATOM 1754 C CA . GLU B 1 114 ? -5.836 29.557 -6.438 1.00 31.98 103 GLU B CA 1
ATOM 1755 C C . GLU B 1 114 ? -6.641 29.397 -7.725 1.00 29.42 103 GLU B C 1
ATOM 1756 O O . GLU B 1 114 ? -6.067 29.157 -8.794 1.00 29.79 103 GLU B O 1
ATOM 1762 N N . GLU B 1 115 ? -7.962 29.542 -7.631 1.00 27.99 104 GLU B N 1
ATOM 1763 C CA . GLU B 1 115 ? -8.784 29.530 -8.833 1.00 27.00 104 GLU B CA 1
ATOM 1764 C C . GLU B 1 115 ? -8.535 30.799 -9.638 1.00 33.20 104 GLU B C 1
ATOM 1765 O O . GLU B 1 115 ? -8.638 31.902 -9.099 1.00 33.16 104 GLU B O 1
ATOM 1771 N N . VAL B 1 116 ? -8.203 30.657 -10.922 1.00 29.66 105 VAL B N 1
ATOM 1772 C CA . VAL B 1 116 ? -8.027 31.815 -11.799 1.00 29.12 105 VAL B CA 1
ATOM 1773 C C . VAL B 1 116 ? -9.063 31.883 -12.911 1.00 30.89 105 VAL B C 1
ATOM 1774 O O . VAL B 1 116 ? -9.093 32.875 -13.651 1.00 33.81 105 VAL B O 1
ATOM 1778 N N . PHE B 1 117 ? -9.934 30.883 -13.038 1.00 26.74 106 PHE B N 1
ATOM 1779 C CA . PHE B 1 117 ? -10.941 30.890 -14.085 1.00 26.69 106 PHE B CA 1
ATOM 1780 C C . PHE B 1 117 ? -12.044 29.900 -13.751 1.00 32.80 106 PHE B C 1
ATOM 1781 O O . PHE B 1 117 ? -11.766 28.793 -13.291 1.00 33.17 106 PHE B O 1
ATOM 1789 N N . HIS B 1 118 ? -13.291 30.302 -13.996 1.00 31.92 107 HIS B N 1
ATOM 1790 C CA . HIS B 1 118 ? -14.390 29.346 -14.023 1.00 31.58 107 HIS B CA 1
ATOM 1791 C C . HIS B 1 118 ? -15.426 29.755 -15.060 1.00 42.03 107 HIS B C 1
ATOM 1792 O O . HIS B 1 118 ? -15.707 30.942 -15.235 1.00 36.99 107 HIS B O 1
ATOM 1799 N N . VAL B 1 119 ? -15.986 28.766 -15.747 1.00 35.83 108 VAL B N 1
ATOM 1800 C CA . VAL B 1 119 ? -17.207 28.952 -16.526 1.00 37.84 108 VAL B CA 1
ATOM 1801 C C . VAL B 1 119 ? -18.128 27.777 -16.227 1.00 42.43 108 VAL B C 1
ATOM 1802 O O . VAL B 1 119 ? -17.666 26.651 -16.006 1.00 41.81 108 VAL B O 1
ATOM 1806 N N . ASP B 1 120 ? -19.430 28.043 -16.181 1.00 39.98 109 ASP B N 1
ATOM 1807 C CA . ASP B 1 120 ? -20.397 26.971 -15.955 1.00 43.94 109 ASP B CA 1
ATOM 1808 C C . ASP B 1 120 ? -20.637 26.173 -17.241 1.00 48.25 109 ASP B C 1
ATOM 1809 O O . ASP B 1 120 ? -20.478 26.672 -1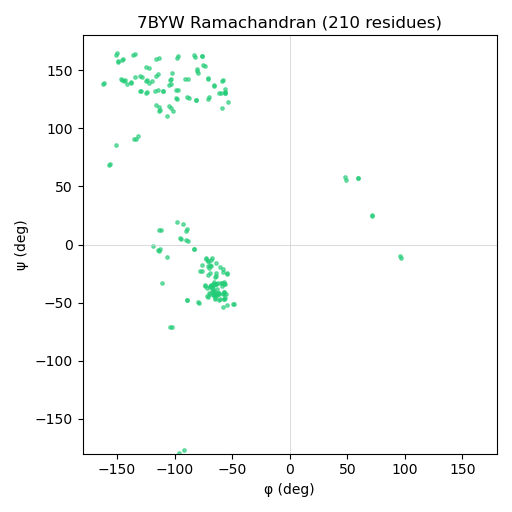8.364 1.00 48.13 109 ASP B O 1
#

B-factor: mean 41.02, std 11.62, range [21.02, 85.71]

Secondary structure (DSSP, 8-state):
-EEEEEEEE-GGGHHHHHHHHTT--HHHHHHHHHTTEEEEEEEEETTTTEEEEEEEE--S-HHHHHHHHHH-HHHHHHHHHHGGGEE--TTPPTT-SSEE-EEEEEE-/-EEEEEEEE-GGGHHHHHHHHTT--HHHHHHHHHTTEEEEEEEEETTTTEEEEEEEE--S-HHHHHHHHHH-HHHHHHHHHHGGGEE--TTPPTT-SSEE-EEEEEE-

Solvent-accessible surface area: 10977 Å² total; per-residue (Å²): 142,71,21,1,7,0,0,6,6,57,82,128,60,10,115,69,3,70,148,14,18,88,78,18,82,111,36,6,47,64,30,19,56,121,1,70,3,92,29,18,0,5,2,4,20,91,84,60,34,20,0,0,0,0,16,29,5,107,15,143,77,53,80,49,27,40,93,41,9,32,101,30,101,96,2,119,141,10,114,74,75,6,22,78,2,10,86,36,19,110,40,92,123,130,91,40,79,43,0,73,20,77,63,20,18,46,35,129,135,75,21,1,7,1,0,6,6,55,81,127,60,11,115,68,2,72,147,13,18,88,77,18,82,112,28,5,45,44,56,20,62,123,6,75,3,109,28,19,0,5,1,4,21,88,83,63,35,20,0,0,0,0,16,29,3,100,16,141,78,52,78,47,27,42,90,61,11,37,110,13,101,86,2,120,141,12,113,72,73,5,22,77,3,10,85,35,20,110,41,92,122,128,90,41,80,42,0,79,20,78,61,18,17,45,34,130

InterPro domains:
  IPR008000 Rhamnose/fucose mutarotase [PF05336] (3-107)
  IPR011008 Dimeric alpha-beta barrel [SSF54909] (1-109)

Foldseek 3Di:
DKWKWKWFFDPVCPVVLVVCVVQPDPVLVVLCVVQQWPPWDWDADPPVRMIMIMTDHPDDDNVVSVVSLVPPVVSVVVCVRNVVRIGGDPPADPPDRIHIDDDDDDDD/DKWKWKWFFDVVCPVVLVVCVVCPDPVLVVLCVVLQWPPWDWDADPPVRMIMIMTDHPDDDNVVSVVSSVPPPVSVVVCVRNVVRIGGDPPADPPDRIHTDDDDDDDD

=== Feature glossary ===
Annotated list of the representations used here:

Nearest PDB structures. The Foldseek neighbor list gives the closest experimentally determined structures in the PDB, ranked by structural alignment. TM-score near 1 means near-identical fold; near 0.3 means only rough topology match. This is how one finds what a novel AlphaFold prediction most resembles in the solved-structure universe.

Foldseek 3Di. Foldseek's 3Di representation compresses backbone geometry into a per-residue letter drawn from a learned twenty-state alphabet. It captures the tertiary interaction pattern around each residue — which residues are packed against it in space, regardless of where they are in sequence.

Radius of gyration, Cα contacts, bounding box. Radius of gyration (Rg) is the root-mean-square distance of Cα atoms from their centroid — a single number for overall size and compactness. A globular domain of N residues has Rg ≈ 2.2·N^0.38 Å; an extended or disordered chain has a much larger Rg. The Cα contact count is the number of residue pairs whose Cα atoms are within 8 Å and are more than four positions apart in sequence — a standard proxy for tertiary packing density. The bounding box is the smallest axis-aligned box enclosing all Cα atoms.

InterPro / GO / CATH / organism. The annotation block draws on four external resources. InterPro: which protein families and domains the sequence belongs to. GO: standardized terms for what the protein does, what process it participates in, and where in the cell it acts. CATH: which structural fold it has in the CATH hierarchy. Organism: the species of origin.

mmCIF coordinates. The mmCIF block holds the 3D Cartesian coordinates of each backbone atom (N, Cα, C, O) in ångströms. mmCIF is the PDB's canonical archive format — a tagged-loop text representation of the atomic model.

pLDDT. pLDDT is the predicted lDDT-Cα score: AlphaFold's confidence that the local environment of each residue (all inter-atomic distances within 15 Å) is correctly placed. It is a per-residue number between 0 and 100, with higher meaning more reliable.

Backbone torsions (φ/ψ). φ (phi) and ψ (psi) are the two rotatable backbone dihedrals per residue: φ is the C(i-1)–N–Cα–C torsion, ψ is the N–Cα–C–N(i+1) torsion, both in degrees on (−180°, 180°]. α-helical residues cluster near (−60°, −45°); β-strand residues near (−120°, +130°). A Ramachandran plot is simply a scatter of (φ, ψ) for every residue.

B-factor. For experimental (PDB) structures, the B-factor (temperature factor) quantifies the positional spread of each atom in the crystal — a combination of thermal vibration and static disorder — in units of Å². High B-factors mark flexible loops or poorly resolved regions; low B-factors mark the rigid, well-ordered core.

Secondary structure (3-state, P-SEA). SS3 is a coarse helix/strand/coil call (letters a/b/c) made by the P-SEA algorithm from inter-Cα distances and dihedrals. It is less detailed than DSSP but needs only Cα positions.

Predicted aligned error. Predicted aligned error is AlphaFold's pairwise confidence. Unlike pLDDT (per-residue), PAE is per-residue-pair and captures whether two parts of the structure are correctly placed relative to each other. Units are ångströms of expected positional error.

Solvent-accessible surface area. Solvent-accessible surface area (SASA) is the area in Å² traced out by the centre of a 1.4 Å probe sphere (a water molecule) rolled over the protein's van der Waals surface (Shrake–Rupley / Lee–Richards construction). Buried residues have near-zero SASA; fully exposed residues can exceed 200 Å². The total SASA scales roughly with the number of surface residues.

Secondary structure (8-state, DSSP). The SS8 string is DSSP's per-residue secondary-structure call. α-helix (H) means an i→i+4 H-bond ladder; β-strand (E) means the residue participates in a β-sheet; 3₁₀ (G) and π (I) are tighter and wider helices; T/S are turns/bends; '-' is loop.

Rendered structure images. Structure images are PyMOL renders from six orthogonal camera directions. Cartoon representation draws helices as coils and strands as arrows; sticks shows the backbone as bonds; surface shows the solvent-excluded envelope. Rainbow coloring maps sequence position to hue (blue→red, N→C); chain coloring assigns a distinct color per polypeptide.

Sequence. The amino-acid sequence is the protein's primary structure: the linear order of residues from the N-terminus to the C-terminus, written in one-letter code. Everything else here — the 3D coordinates, the secondary structure, the domain annotations — is ultimately a consequence of this string.

Contact-map, Ramachandran, and PAE plots. Three diagnostic plots accompany the record. The Cα contact map visualizes the tertiary structure as a 2D adjacency matrix (8 Å cutoff, sequence-local contacts suppressed). The Ramachandran plot shows the distribution of backbone (φ, ψ) torsions, with points in the α and β basins reflecting secondary structure content. The PAE plot shows AlphaFold's inter-residue confidence as a color matrix.